Protein AF-A0A953R5X4-F1 (afdb_monomer)

Secondary structure (DSSP, 8-state):
-EEEPTTSSEEEEEPSSHHHHHHHHHHHHIIIIISTT----HHHHTTT-SS--SEEEEEHHHHHHHHHHHHHTTPPPPHHHHHHHHHHHHTTSEEEETTEEEESSTT-EEEEESS--HHHHHHHHHHHHHHH-HHHHHHHHHHHHHS-HHHHHHHHHHHHHTT----TTT-HHHHHHHHHHHHSSHHHIIIIIHHHHHHHHHH--TTSGGGGGGGGB-SSSSBPHHHHHHHHHHHHHHHHGGGG-HHHHHHHHTSPPP---

Structure (mmCIF, N/CA/C/O backbone):
data_AF-A0A953R5X4-F1
#
_entry.id   AF-A0A953R5X4-F1
#
loop_
_atom_site.group_PDB
_atom_site.id
_atom_site.type_symbol
_atom_site.label_atom_id
_atom_site.label_alt_id
_atom_site.label_comp_id
_atom_site.label_asym_id
_atom_site.label_entity_id
_atom_site.label_seq_id
_atom_site.pdbx_PDB_ins_code
_atom_site.Cartn_x
_atom_site.Cartn_y
_atom_site.Cartn_z
_atom_site.occupancy
_atom_site.B_iso_or_equiv
_atom_site.auth_seq_id
_atom_site.auth_comp_id
_atom_site.auth_asym_id
_atom_site.auth_atom_id
_atom_site.pdbx_PDB_model_num
ATOM 1 N N . MET A 1 1 ? -17.271 -10.795 5.976 1.00 49.06 1 MET A N 1
ATOM 2 C CA . MET A 1 1 ? -16.736 -11.918 6.789 1.00 49.06 1 MET A CA 1
ATOM 3 C C . MET A 1 1 ? -15.314 -11.560 7.185 1.00 49.06 1 MET A C 1
ATOM 5 O O . MET A 1 1 ? -14.595 -11.105 6.301 1.00 49.06 1 MET A O 1
ATOM 9 N N . THR A 1 2 ? -14.940 -11.705 8.460 1.00 53.62 2 THR A N 1
ATOM 10 C CA . THR A 1 2 ? -13.576 -11.411 8.935 1.00 53.62 2 THR A CA 1
ATOM 11 C C . THR A 1 2 ? -12.776 -12.705 8.996 1.00 53.62 2 THR A C 1
ATOM 13 O O . THR A 1 2 ? -13.174 -13.633 9.697 1.00 53.62 2 THR A O 1
ATOM 16 N N . LEU A 1 3 ? -11.668 -12.777 8.265 1.00 58.88 3 LEU A N 1
ATOM 17 C CA . LEU A 1 3 ? -10.681 -13.845 8.405 1.00 58.88 3 LEU A CA 1
ATOM 18 C C . LEU A 1 3 ? -9.558 -13.329 9.309 1.00 58.88 3 LEU A C 1
ATOM 20 O O . LEU A 1 3 ? -8.995 -12.265 9.054 1.00 58.88 3 LEU A O 1
ATOM 24 N N . LYS A 1 4 ? -9.259 -14.065 10.381 1.00 60.16 4 LYS A N 1
ATOM 25 C CA . LYS A 1 4 ? -8.096 -13.819 11.238 1.00 60.16 4 LYS A CA 1
ATOM 26 C C . LYS A 1 4 ? -7.027 -14.842 10.878 1.00 60.16 4 LYS A C 1
ATOM 28 O O . LYS A 1 4 ? -7.312 -16.037 10.899 1.00 60.16 4 LYS A O 1
ATOM 33 N N . PHE A 1 5 ? -5.816 -14.386 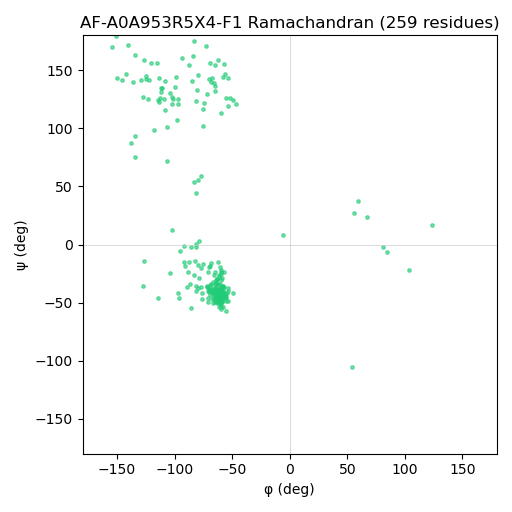10.583 1.00 60.81 5 PHE A N 1
ATOM 34 C CA . PHE A 1 5 ? -4.684 -15.294 10.409 1.00 60.81 5 PHE A CA 1
ATOM 35 C C . PHE A 1 5 ? -4.237 -15.779 11.793 1.00 60.81 5 PHE A C 1
ATOM 37 O O . PHE A 1 5 ? -3.863 -14.974 12.648 1.00 60.81 5 PHE A O 1
ATOM 44 N N . GLU A 1 6 ? -4.348 -17.084 12.058 1.00 64.75 6 GLU A N 1
ATOM 45 C CA . GLU A 1 6 ? -4.011 -17.646 13.370 1.00 64.75 6 GLU A CA 1
ATOM 46 C C . GLU A 1 6 ? -2.579 -17.280 13.776 1.00 64.75 6 GLU A C 1
ATOM 48 O O . GLU A 1 6 ? -1.625 -17.498 13.034 1.00 64.75 6 GLU A O 1
ATOM 53 N N . GLY A 1 7 ? -2.435 -16.697 14.969 1.00 69.06 7 GLY A N 1
ATOM 54 C CA . GLY A 1 7 ? -1.141 -16.285 15.511 1.00 69.06 7 GLY A CA 1
ATOM 55 C C . GLY A 1 7 ? -0.592 -14.947 15.001 1.00 69.06 7 GLY A C 1
ATOM 56 O O . GLY A 1 7 ? 0.439 -14.525 15.517 1.00 69.06 7 GLY A O 1
ATOM 57 N N . TYR A 1 8 ? -1.269 -14.251 14.078 1.00 79.88 8 TYR A N 1
ATOM 58 C CA . TYR A 1 8 ? -0.799 -12.972 13.530 1.00 79.88 8 TYR A CA 1
ATOM 59 C C . TYR A 1 8 ? -1.834 -11.854 13.678 1.00 79.88 8 TYR A C 1
ATOM 61 O O . TYR A 1 8 ? -3.039 -12.100 13.567 1.00 79.88 8 TYR A O 1
ATOM 69 N N . PRO A 1 9 ? -1.401 -10.603 13.909 1.00 88.56 9 PRO A N 1
ATOM 70 C CA . PRO A 1 9 ? -2.304 -9.469 14.054 1.00 88.56 9 PRO A CA 1
ATOM 71 C C . PRO A 1 9 ? -2.758 -8.925 12.681 1.00 88.56 9 PRO A C 1
ATOM 73 O O . PRO A 1 9 ? -2.767 -7.718 12.457 1.00 88.56 9 PRO A O 1
ATOM 76 N N . ILE A 1 10 ? -3.124 -9.819 11.753 1.00 91.56 10 ILE A N 1
ATOM 77 C CA . ILE A 1 10 ? -3.604 -9.504 10.400 1.00 91.56 10 ILE A CA 1
ATOM 78 C C . ILE A 1 10 ? -5.080 -9.895 10.289 1.00 91.56 10 ILE A C 1
ATOM 80 O O . ILE A 1 10 ? -5.458 -11.044 10.551 1.00 91.56 10 ILE A O 1
ATOM 84 N N . TYR A 1 11 ? -5.906 -8.940 9.869 1.00 91.56 11 TYR A N 1
ATOM 85 C CA . TYR A 1 11 ? -7.355 -9.075 9.769 1.00 91.56 11 TYR A CA 1
ATOM 86 C C . TYR A 1 11 ? -7.812 -8.777 8.351 1.00 91.56 11 TYR A C 1
ATOM 88 O O . TYR A 1 11 ? -7.533 -7.701 7.838 1.00 91.56 11 TYR A O 1
ATOM 96 N N . ALA A 1 12 ? -8.538 -9.703 7.728 1.00 91.19 12 ALA A N 1
ATOM 97 C CA . ALA A 1 12 ? -9.040 -9.5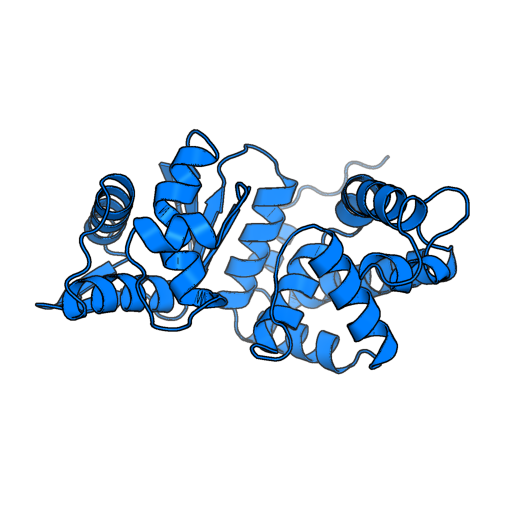23 6.372 1.00 91.19 12 ALA A CA 1
ATOM 98 C C . ALA A 1 12 ? -10.563 -9.399 6.347 1.00 91.19 12 ALA A C 1
ATOM 100 O O . ALA A 1 12 ? -11.275 -10.232 6.913 1.00 91.19 12 ALA A O 1
ATOM 101 N N . LEU A 1 13 ? -11.062 -8.380 5.654 1.00 91.81 13 LEU A N 1
ATOM 102 C CA . LEU A 1 13 ? -12.474 -8.158 5.384 1.00 91.81 13 LEU A CA 1
ATOM 103 C C . LEU A 1 13 ? -12.794 -8.538 3.943 1.00 91.81 13 LEU A C 1
ATOM 105 O O . LEU A 1 13 ? -12.154 -8.080 3.002 1.00 91.81 13 LEU A O 1
ATOM 109 N N . LYS A 1 14 ? -13.841 -9.338 3.765 1.00 91.81 14 LYS A N 1
ATOM 110 C CA . LYS A 1 14 ? -14.441 -9.562 2.449 1.00 91.81 14 LYS A CA 1
ATOM 111 C C . LYS A 1 14 ? -15.719 -8.745 2.303 1.00 91.81 14 LYS A C 1
ATOM 113 O O . LYS A 1 14 ? -16.657 -8.961 3.083 1.00 91.81 14 LYS A O 1
ATOM 118 N N . PHE A 1 15 ? -15.747 -7.874 1.300 1.00 92.38 15 PHE A N 1
ATOM 119 C CA . PHE A 1 15 ? -16.923 -7.120 0.871 1.00 92.38 15 PHE A CA 1
ATOM 120 C C . PHE A 1 15 ? -17.669 -7.848 -0.254 1.00 92.38 15 PHE A C 1
ATOM 122 O O . PHE A 1 15 ? -17.135 -8.764 -0.879 1.00 92.38 15 PHE A O 1
ATOM 129 N N . ALA A 1 16 ? -18.941 -7.494 -0.452 1.00 91.81 16 ALA A N 1
ATOM 130 C CA . ALA A 1 16 ? -19.786 -8.106 -1.478 1.00 91.81 16 ALA A CA 1
ATOM 131 C C . ALA A 1 16 ? -19.463 -7.581 -2.885 1.00 91.81 16 ALA A C 1
ATOM 133 O O . ALA A 1 16 ? -19.512 -8.336 -3.851 1.00 91.81 16 ALA A O 1
ATOM 134 N N . ASP A 1 17 ? -19.131 -6.295 -2.972 1.00 92.25 17 ASP A N 1
ATOM 135 C CA . ASP A 1 17 ? -18.807 -5.582 -4.197 1.00 92.25 17 ASP A CA 1
ATOM 136 C C . ASP A 1 17 ? -17.902 -4.378 -3.892 1.00 92.25 17 ASP A C 1
ATOM 138 O O . ASP A 1 17 ? -17.671 -4.016 -2.731 1.00 92.25 17 ASP A O 1
ATOM 142 N N . LEU A 1 18 ? -17.373 -3.783 -4.962 1.00 91.75 18 LEU A N 1
ATOM 143 C CA . LEU A 1 18 ? -16.472 -2.634 -4.916 1.00 91.75 18 LEU A CA 1
ATOM 144 C C . LEU A 1 18 ? -17.129 -1.411 -4.264 1.00 91.75 18 LEU A C 1
ATOM 146 O O . LEU A 1 18 ? -16.536 -0.767 -3.406 1.00 91.75 18 LEU A O 1
ATOM 150 N N . ALA A 1 19 ? -18.390 -1.135 -4.604 1.00 91.31 19 ALA A N 1
ATOM 151 C CA . ALA A 1 19 ? -19.106 0.029 -4.093 1.00 91.31 19 ALA A CA 1
ATOM 152 C C . ALA A 1 19 ? -19.268 -0.009 -2.566 1.00 91.31 19 ALA A C 1
ATOM 154 O O . ALA A 1 19 ? -19.132 1.012 -1.892 1.00 91.31 19 ALA A O 1
ATOM 155 N N . THR A 1 20 ? -19.530 -1.189 -2.006 1.00 93.06 20 THR A N 1
ATOM 156 C CA . THR A 1 20 ? -19.656 -1.383 -0.560 1.00 93.06 20 THR A CA 1
ATOM 157 C C . THR A 1 20 ? -18.305 -1.238 0.144 1.00 93.06 20 THR A C 1
ATOM 159 O O . THR A 1 20 ? -18.251 -0.665 1.232 1.00 93.06 20 THR A O 1
ATOM 162 N N . GLN A 1 21 ? -17.217 -1.742 -0.450 1.00 93.94 21 GLN A N 1
ATOM 163 C CA . GLN A 1 21 ? -15.866 -1.569 0.096 1.00 93.94 21 GLN A CA 1
ATOM 164 C C . GLN A 1 21 ? -15.466 -0.093 0.140 1.00 93.94 21 GLN A C 1
ATOM 166 O O . GLN A 1 21 ? -14.977 0.387 1.162 1.00 93.94 21 GLN A O 1
ATOM 171 N N . ASP A 1 22 ? -15.729 0.636 -0.935 1.00 91.38 22 ASP A N 1
ATOM 172 C CA . ASP A 1 22 ? -15.320 2.031 -1.059 1.00 91.38 22 ASP A CA 1
ATOM 173 C C . ASP A 1 22 ? -16.123 2.945 -0.139 1.00 91.38 22 ASP A C 1
ATOM 175 O O . ASP A 1 22 ? -15.547 3.741 0.601 1.00 91.38 22 ASP A O 1
ATOM 179 N N . LEU A 1 23 ? -17.434 2.722 -0.007 1.00 91.62 23 LEU A N 1
ATOM 180 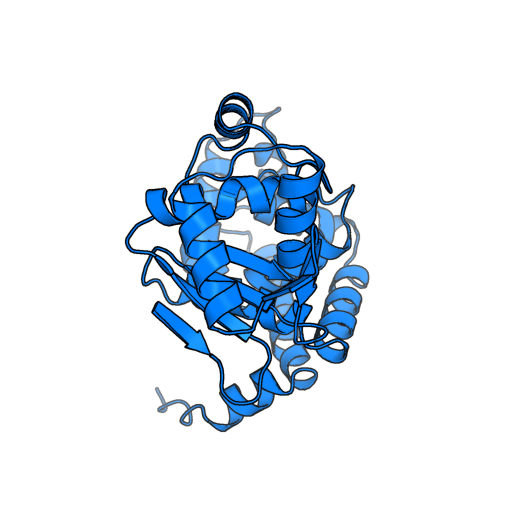C CA . LEU A 1 23 ? -18.229 3.415 1.011 1.00 91.62 23 LEU A CA 1
ATOM 181 C C . LEU A 1 23 ? -17.737 3.155 2.445 1.00 91.62 23 LEU A C 1
ATOM 183 O O . LEU A 1 23 ? -17.896 4.020 3.303 1.00 91.62 23 LEU A O 1
ATOM 187 N N . ALA A 1 24 ? -17.162 1.983 2.726 1.00 94.06 24 ALA A N 1
ATOM 188 C CA . ALA A 1 24 ? -16.619 1.666 4.045 1.00 94.06 24 ALA A CA 1
ATOM 189 C C . ALA A 1 24 ? -15.191 2.197 4.266 1.00 94.06 24 ALA A C 1
ATOM 191 O O . ALA A 1 24 ? -14.797 2.389 5.416 1.00 94.06 24 ALA A O 1
ATOM 192 N N . GLY A 1 25 ? -14.407 2.377 3.198 1.00 93.56 25 GLY A N 1
ATOM 193 C CA . GLY A 1 25 ? -12.954 2.53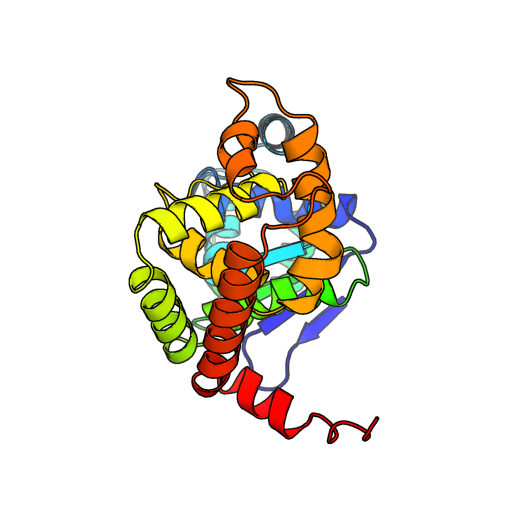5 3.288 1.00 93.56 25 G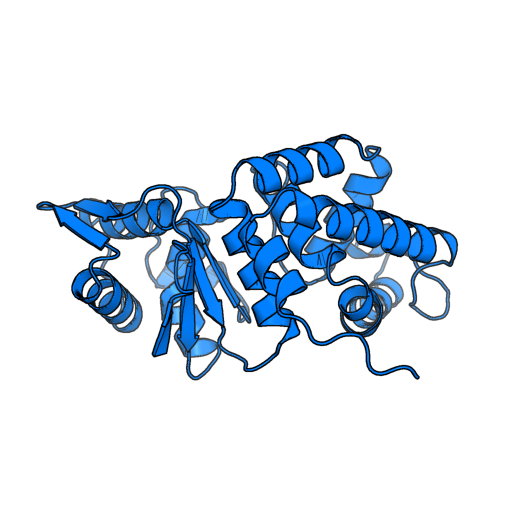LY A CA 1
ATOM 194 C C . GLY A 1 25 ? -12.361 3.765 2.604 1.00 93.56 25 GLY A C 1
ATOM 195 O O . GLY A 1 25 ? -11.213 4.095 2.886 1.00 93.56 25 GLY A O 1
ATOM 196 N N . ASP A 1 26 ? -13.084 4.478 1.742 1.00 92.38 26 ASP A N 1
ATOM 197 C CA . ASP A 1 26 ? -12.535 5.629 1.008 1.00 92.38 26 ASP A CA 1
ATOM 198 C C . ASP A 1 26 ? -12.159 6.769 1.943 1.00 92.38 26 ASP A C 1
ATOM 200 O O . ASP A 1 26 ? -11.048 7.291 1.877 1.00 92.38 26 ASP A O 1
ATOM 204 N N . ARG A 1 27 ? -13.046 7.137 2.872 1.00 94.00 27 ARG A N 1
ATOM 205 C CA . ARG A 1 27 ? -12.754 8.215 3.825 1.00 94.00 27 ARG A CA 1
ATOM 206 C C . ARG A 1 27 ? -11.537 7.886 4.687 1.00 94.00 27 ARG A C 1
ATOM 208 O O . ARG A 1 27 ? -10.722 8.762 4.966 1.00 94.00 27 ARG A O 1
ATOM 215 N N . LEU A 1 28 ? -11.396 6.614 5.054 1.00 94.81 28 LEU A N 1
ATOM 216 C CA . LEU A 1 28 ? -10.232 6.094 5.758 1.00 94.81 28 LEU A CA 1
ATOM 217 C C . LEU A 1 28 ? -8.967 6.130 4.878 1.00 94.81 28 LEU A C 1
ATOM 219 O O . LEU A 1 28 ? -7.912 6.519 5.369 1.00 94.81 28 LEU A O 1
ATOM 223 N N . SER A 1 29 ? -9.077 5.816 3.585 1.00 91.06 29 SER A N 1
ATOM 224 C CA . SER A 1 29 ? -7.975 5.915 2.609 1.00 91.06 29 SER A CA 1
ATOM 225 C C . SER A 1 29 ? -7.502 7.361 2.450 1.00 91.06 29 SER A C 1
ATOM 227 O O . SER A 1 29 ? -6.307 7.636 2.532 1.00 91.06 29 SER A O 1
ATOM 229 N N . VAL A 1 30 ? -8.429 8.323 2.339 1.00 90.19 30 VAL A N 1
ATOM 230 C CA . VAL A 1 30 ? -8.072 9.752 2.348 1.00 90.19 30 VAL A CA 1
ATOM 231 C C . VAL A 1 30 ? -7.346 10.114 3.632 1.00 90.19 30 VAL A C 1
ATOM 233 O O . VAL A 1 30 ? -6.289 10.735 3.573 1.00 90.19 30 VAL A O 1
ATOM 236 N N . PHE A 1 31 ? -7.901 9.733 4.780 1.00 93.00 31 PHE A N 1
ATOM 237 C CA . PHE A 1 31 ? -7.318 10.037 6.082 1.00 93.00 31 PHE A CA 1
ATOM 238 C C . PHE A 1 31 ? -5.913 9.444 6.250 1.00 93.00 31 PHE A C 1
ATOM 240 O O . PHE A 1 31 ? -5.083 10.041 6.933 1.00 93.00 31 PHE A O 1
ATOM 247 N N . ALA A 1 32 ? -5.655 8.272 5.670 1.00 89.50 32 ALA A N 1
ATOM 248 C CA . ALA A 1 32 ? -4.384 7.573 5.788 1.00 89.50 32 ALA A CA 1
ATOM 249 C C . ALA A 1 32 ? -3.319 8.110 4.817 1.00 89.50 32 ALA A C 1
ATOM 251 O O . ALA A 1 32 ? -2.160 8.246 5.209 1.00 89.50 32 ALA A O 1
ATOM 252 N N . GLU A 1 33 ? -3.703 8.431 3.580 1.00 81.75 33 GLU A N 1
ATOM 253 C CA . GLU A 1 33 ? -2.744 8.561 2.472 1.00 81.75 33 GLU A CA 1
ATOM 254 C C . GLU A 1 33 ? -2.840 9.889 1.719 1.00 81.75 33 GLU A C 1
ATOM 256 O O . GLU A 1 33 ? -1.816 10.433 1.318 1.00 81.75 33 GLU A O 1
ATOM 261 N N . VAL A 1 34 ? -4.043 10.453 1.557 1.00 82.25 34 VAL A N 1
ATOM 262 C CA . VAL A 1 34 ? -4.258 11.636 0.696 1.00 82.25 34 VAL A CA 1
ATOM 263 C C . VAL A 1 34 ? -4.245 12.944 1.491 1.00 82.25 34 VAL A C 1
ATOM 265 O O . VAL A 1 34 ? -3.635 13.928 1.085 1.00 82.25 34 VAL A O 1
ATOM 268 N N . ARG A 1 35 ? -4.947 12.985 2.628 1.00 84.06 35 ARG A N 1
ATOM 269 C CA . ARG A 1 35 ? -5.015 14.128 3.551 1.00 84.06 35 ARG A CA 1
ATOM 270 C C . ARG A 1 35 ? -4.851 13.631 4.979 1.00 84.06 35 ARG A C 1
ATOM 272 O O . ARG A 1 35 ? -5.818 13.538 5.736 1.00 84.06 35 ARG A O 1
ATOM 279 N N . LYS A 1 36 ? -3.607 13.300 5.326 1.00 86.50 36 LYS A N 1
ATOM 280 C CA . LYS A 1 36 ? -3.238 12.698 6.611 1.00 86.50 36 LYS A CA 1
ATOM 281 C C . LYS A 1 36 ? -3.891 13.418 7.794 1.00 86.50 36 LYS A C 1
ATOM 283 O O . LYS A 1 36 ? -3.688 14.614 7.989 1.00 86.50 36 LYS A O 1
ATOM 288 N N . GLY A 1 37 ? -4.678 12.685 8.581 1.00 90.12 37 GLY A N 1
ATOM 289 C CA . GLY A 1 37 ? -5.322 13.211 9.791 1.00 90.12 37 GLY A CA 1
ATOM 290 C C . GLY A 1 37 ? -6.660 13.939 9.581 1.00 90.12 37 GLY A C 1
ATOM 291 O O . GLY A 1 37 ? -7.326 14.278 10.563 1.00 90.12 37 GLY A O 1
ATOM 292 N N . VAL A 1 38 ? -7.086 14.169 8.336 1.00 91.94 38 VAL A N 1
ATOM 293 C CA . VAL A 1 38 ? -8.321 14.905 8.022 1.00 91.94 38 VAL A CA 1
ATOM 294 C C . VAL A 1 38 ? -9.440 13.934 7.655 1.00 91.94 38 VAL A C 1
ATOM 296 O O . VAL A 1 38 ? -9.295 13.124 6.740 1.00 91.94 38 VAL A O 1
ATOM 299 N N . VAL A 1 39 ? -10.580 14.035 8.343 1.00 94.69 39 VAL A N 1
ATOM 300 C CA . VAL A 1 39 ? -11.775 13.241 8.038 1.00 94.69 39 VAL A CA 1
ATOM 301 C C . VAL A 1 39 ? -12.712 14.091 7.185 1.00 94.69 39 VAL A C 1
ATOM 303 O O . VAL A 1 39 ? -13.321 15.042 7.665 1.00 94.69 39 VAL A O 1
ATOM 306 N N . LEU A 1 40 ? -12.810 13.776 5.893 1.00 92.12 40 LEU A N 1
ATOM 307 C CA . LEU A 1 40 ? -13.617 14.571 4.967 1.00 92.12 40 LEU A CA 1
ATOM 308 C C . LEU A 1 40 ? -15.116 14.248 5.053 1.00 92.12 40 LEU A C 1
ATOM 310 O O . LEU A 1 40 ? -15.482 13.080 5.202 1.00 92.12 40 LEU A O 1
ATOM 314 N N . PRO A 1 41 ? -15.998 15.246 4.863 1.00 90.25 41 PRO A N 1
ATOM 315 C CA . PRO A 1 41 ? -17.422 14.999 4.673 1.00 90.25 41 PRO A CA 1
ATOM 316 C C . PRO A 1 41 ? -17.696 14.331 3.312 1.00 90.25 41 PRO A C 1
ATOM 318 O O . PRO A 1 41 ? -16.945 14.503 2.349 1.00 90.25 41 PRO A O 1
ATOM 321 N N . ASP A 1 42 ? -18.827 13.625 3.192 1.00 86.50 42 ASP A N 1
ATOM 322 C CA . ASP A 1 42 ? -19.198 12.862 1.981 1.00 86.50 42 ASP A CA 1
ATOM 323 C C . ASP A 1 42 ? -19.176 13.688 0.686 1.00 86.50 42 ASP A C 1
ATOM 325 O O . ASP A 1 42 ? -18.787 13.191 -0.373 1.00 86.50 42 ASP A O 1
ATOM 329 N N . GLY A 1 43 ? -19.587 14.957 0.760 1.00 83.75 43 GLY A N 1
ATOM 330 C CA . GLY A 1 43 ? -19.618 15.853 -0.398 1.00 83.75 43 GLY A CA 1
ATOM 331 C C . GLY A 1 43 ? -18.233 16.185 -0.964 1.00 83.75 43 GLY A C 1
ATOM 332 O O . GLY A 1 43 ? -18.115 16.479 -2.154 1.00 83.75 43 GLY A O 1
ATOM 333 N N . GLU A 1 44 ? -17.186 16.127 -0.138 1.00 86.06 44 GLU A N 1
ATOM 334 C CA . GLU A 1 44 ? -15.798 16.326 -0.568 1.00 86.06 44 GLU A CA 1
ATOM 335 C C . GLU A 1 44 ? -15.140 15.017 -0.997 1.00 86.06 44 GLU A C 1
ATOM 337 O O . GLU A 1 44 ? -14.410 15.005 -1.986 1.00 86.06 44 GLU A O 1
ATOM 342 N N . LEU A 1 45 ? -15.455 13.911 -0.318 1.00 83.81 45 LEU A N 1
ATOM 343 C CA . LEU A 1 45 ? -14.894 12.592 -0.611 1.00 83.81 45 LEU A CA 1
ATOM 344 C C . LEU A 1 45 ? -15.125 12.166 -2.071 1.00 83.81 45 LEU A C 1
ATOM 346 O O . LEU A 1 45 ? -14.197 11.726 -2.748 1.00 83.81 45 LEU A O 1
ATOM 350 N N . ARG A 1 46 ? -16.336 12.400 -2.597 1.00 76.44 46 ARG A N 1
ATOM 351 C CA . ARG A 1 46 ? -16.715 12.071 -3.987 1.00 76.44 46 ARG A CA 1
ATOM 352 C C . ARG A 1 46 ? -15.914 12.816 -5.060 1.00 76.44 46 ARG A C 1
ATOM 354 O O . ARG A 1 46 ? -15.988 12.451 -6.226 1.00 76.44 46 ARG A O 1
ATOM 361 N N . LYS A 1 47 ? -15.190 13.877 -4.694 1.00 79.38 47 LYS A N 1
ATOM 362 C CA . LYS A 1 47 ? -14.340 14.638 -5.624 1.00 79.38 47 LYS A CA 1
ATOM 363 C C . LYS A 1 47 ? -12.928 14.061 -5.732 1.00 79.38 47 LYS A C 1
ATOM 365 O O . LYS A 1 47 ? -12.197 14.462 -6.630 1.00 79.38 47 LYS A O 1
ATOM 370 N N . ILE A 1 48 ? -12.539 13.183 -4.805 1.00 76.19 48 ILE A N 1
ATOM 371 C CA . ILE A 1 48 ? -11.170 12.666 -4.681 1.00 76.19 48 ILE A CA 1
ATOM 372 C C . ILE A 1 48 ? -11.023 11.309 -5.365 1.00 76.19 48 ILE A C 1
ATOM 374 O O . ILE A 1 48 ? -10.034 11.099 -6.059 1.00 76.19 48 ILE A O 1
ATOM 378 N N . PHE A 1 49 ? -12.004 10.416 -5.216 1.00 70.94 49 PHE A N 1
ATOM 379 C CA . PHE A 1 49 ? -11.973 9.093 -5.839 1.00 70.94 49 PHE A CA 1
ATOM 380 C C . PHE A 1 49 ? -12.958 9.019 -7.012 1.00 70.94 49 PHE A C 1
ATOM 382 O O . PHE A 1 49 ? -14.161 8.877 -6.796 1.00 70.94 49 PHE A O 1
ATOM 389 N N . PRO A 1 50 ? -12.482 9.128 -8.268 1.00 59.84 50 PRO A N 1
ATOM 390 C CA . PRO A 1 50 ? -13.334 8.998 -9.449 1.00 59.84 50 PRO A CA 1
ATOM 391 C C . PRO A 1 50 ? -13.618 7.537 -9.846 1.00 59.84 50 PRO A C 1
ATOM 393 O O . PRO A 1 50 ? -14.300 7.306 -10.842 1.00 59.84 50 PRO A O 1
ATOM 396 N N . GLY A 1 51 ? -13.093 6.552 -9.114 1.00 65.81 51 GLY A N 1
ATOM 397 C CA . GLY A 1 51 ? -13.198 5.131 -9.443 1.00 65.81 51 GLY A CA 1
ATOM 398 C C . GLY A 1 51 ? -13.168 4.248 -8.203 1.00 65.81 51 GLY A C 1
ATOM 399 O O . GLY A 1 51 ? -13.063 4.752 -7.087 1.00 65.81 51 GLY A O 1
ATOM 400 N N . TYR A 1 52 ? -13.266 2.937 -8.425 1.00 69.56 52 TYR A N 1
ATOM 401 C CA . TYR A 1 52 ? -13.333 1.959 -7.348 1.00 69.56 52 TYR A CA 1
ATOM 402 C C . TYR A 1 52 ? -11.977 1.297 -7.060 1.00 69.56 52 TYR A C 1
ATOM 404 O O . TYR A 1 52 ? -11.248 0.995 -8.009 1.00 69.56 52 TYR A O 1
ATOM 412 N N . SER A 1 53 ? -11.660 0.998 -5.792 1.00 79.62 53 SER A N 1
ATOM 413 C CA . SER A 1 53 ? -10.443 0.246 -5.429 1.00 79.62 53 SER A CA 1
ATOM 414 C C . SER A 1 53 ? -10.750 -1.231 -5.172 1.00 79.62 53 SER A C 1
ATOM 416 O O . SER A 1 53 ? -11.733 -1.589 -4.525 1.00 79.62 53 SER A O 1
ATOM 418 N N . ALA A 1 54 ? -9.914 -2.128 -5.703 1.00 83.62 54 ALA A N 1
ATOM 419 C CA . ALA A 1 54 ? -10.168 -3.568 -5.626 1.00 83.62 54 ALA A CA 1
ATOM 420 C C . ALA A 1 54 ? -9.809 -4.180 -4.261 1.00 83.62 54 ALA A C 1
ATOM 422 O O . ALA A 1 54 ? -10.463 -5.130 -3.812 1.00 83.62 54 ALA A O 1
ATOM 423 N N . GLY A 1 55 ? -8.839 -3.578 -3.577 1.00 90.75 55 GLY A N 1
ATOM 424 C CA . GLY A 1 55 ? -8.492 -3.832 -2.187 1.00 90.75 55 GLY A CA 1
ATOM 425 C C . GLY A 1 55 ? -8.155 -2.531 -1.457 1.00 90.75 55 GLY A C 1
ATOM 426 O O . GLY A 1 55 ? -8.167 -1.452 -2.066 1.00 90.75 55 GLY A O 1
ATOM 427 N N . LYS A 1 56 ? -7.986 -2.639 -0.137 1.00 92.38 56 LYS A N 1
ATOM 428 C CA . LYS A 1 56 ? -7.509 -1.565 0.745 1.00 92.38 56 LYS A CA 1
ATOM 429 C C . LYS A 1 56 ? -6.768 -2.173 1.930 1.00 92.38 56 LYS A C 1
ATOM 431 O O . LYS A 1 56 ? -7.265 -3.148 2.508 1.00 92.38 56 LYS A O 1
ATOM 436 N N . ASP A 1 57 ? -5.711 -1.514 2.377 1.00 94.44 57 ASP A N 1
ATOM 437 C CA . ASP A 1 57 ? -4.886 -1.908 3.510 1.00 94.44 57 ASP A CA 1
ATOM 438 C C . ASP A 1 57 ? -4.685 -0.755 4.503 1.00 94.44 57 ASP A C 1
ATOM 440 O O . ASP A 1 57 ? -4.521 0.408 4.147 1.00 94.44 57 ASP A O 1
ATOM 444 N N . PHE A 1 58 ? -4.686 -1.073 5.797 1.00 94.50 58 PHE A N 1
ATOM 445 C CA . PHE A 1 58 ? -4.486 -0.089 6.854 1.00 94.50 58 PHE A CA 1
ATOM 446 C C . PHE A 1 58 ? -3.727 -0.683 8.033 1.00 94.50 58 PHE A C 1
ATOM 448 O O . PHE A 1 58 ? -4.021 -1.781 8.511 1.00 94.50 58 PHE A O 1
ATOM 455 N N . ARG A 1 59 ? -2.829 0.108 8.624 1.00 94.94 59 ARG A N 1
ATOM 456 C CA . ARG A 1 59 ? -2.390 -0.134 10.004 1.00 94.94 59 ARG A CA 1
ATOM 457 C C . ARG A 1 59 ? -3.588 0.076 10.935 1.00 94.94 59 ARG A C 1
ATOM 459 O O . ARG A 1 59 ? -4.239 1.117 10.878 1.00 94.94 59 ARG A O 1
ATOM 466 N N . MET A 1 60 ? -3.847 -0.849 11.857 1.00 95.31 60 MET A N 1
ATOM 467 C CA . MET A 1 60 ? -4.955 -0.737 12.822 1.00 95.31 60 MET A CA 1
ATOM 468 C C . MET A 1 60 ? -4.860 0.516 13.701 1.00 95.31 60 MET A C 1
ATOM 470 O O . MET A 1 60 ? -5.884 1.058 14.109 1.00 95.31 60 MET A O 1
ATOM 474 N N . ALA A 1 61 ? -3.646 1.010 13.965 1.00 95.25 61 ALA A N 1
ATOM 475 C CA . ALA A 1 61 ? -3.445 2.287 14.646 1.00 95.25 61 ALA A CA 1
ATOM 476 C C . ALA A 1 61 ? -4.022 3.469 13.843 1.00 95.25 61 ALA A C 1
ATOM 478 O O . ALA A 1 61 ? -4.660 4.346 14.421 1.00 95.25 61 ALA A O 1
ATOM 479 N N . THR A 1 62 ? -3.874 3.460 12.516 1.00 95.69 62 THR A N 1
ATOM 480 C CA . THR A 1 62 ? -4.474 4.456 11.616 1.00 95.69 62 THR A CA 1
ATOM 481 C C . THR A 1 62 ? -5.996 4.344 11.609 1.00 95.69 62 THR A C 1
ATOM 483 O O . THR A 1 62 ? -6.679 5.360 11.685 1.00 95.69 62 THR A O 1
ATOM 486 N N . VAL A 1 63 ? -6.539 3.120 11.615 1.00 97.00 63 VAL A N 1
ATOM 487 C CA . VAL A 1 63 ? -7.991 2.886 11.734 1.00 97.00 63 VAL A CA 1
ATOM 488 C C . VAL A 1 63 ? -8.538 3.462 13.048 1.00 97.00 63 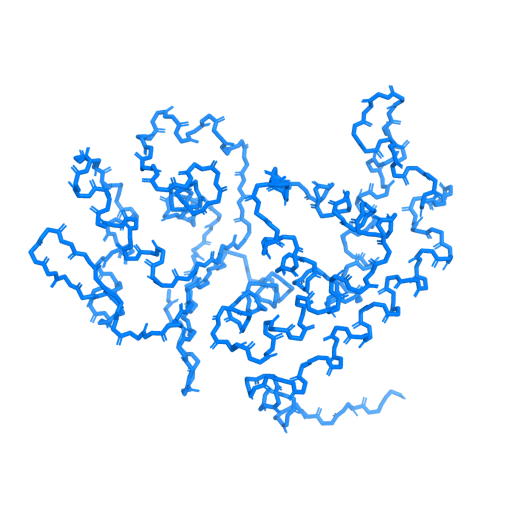VAL A C 1
ATOM 490 O O . VAL A 1 63 ? -9.559 4.148 13.056 1.00 97.00 63 VAL A O 1
ATOM 493 N N . ALA A 1 64 ? -7.843 3.233 14.166 1.00 96.81 64 ALA A N 1
ATOM 494 C CA . ALA A 1 64 ? -8.212 3.791 15.467 1.00 96.81 64 ALA A CA 1
ATOM 495 C C . ALA A 1 64 ? -8.153 5.333 15.474 1.00 96.81 64 ALA A C 1
ATOM 497 O O . ALA A 1 64 ? -9.074 5.996 15.962 1.00 96.81 64 ALA A O 1
ATOM 498 N N . ALA A 1 65 ? -7.095 5.905 14.890 1.00 96.81 65 ALA A N 1
ATOM 499 C CA . ALA A 1 65 ? -6.924 7.349 14.762 1.00 96.81 65 ALA A CA 1
ATOM 500 C C . ALA A 1 65 ? -8.024 7.986 13.899 1.00 96.81 65 ALA A C 1
ATOM 502 O O . ALA A 1 65 ? -8.542 9.036 14.266 1.00 96.81 65 ALA A O 1
ATOM 503 N N . PHE A 1 66 ? -8.435 7.328 12.813 1.00 97.69 66 PHE A N 1
ATOM 504 C CA . PHE A 1 66 ? -9.526 7.781 11.951 1.00 97.69 66 PHE A CA 1
ATOM 505 C C . PHE A 1 66 ? -10.850 7.898 12.709 1.00 97.69 66 PHE A C 1
ATOM 507 O O . PHE A 1 66 ? -11.468 8.959 12.698 1.00 97.69 66 PHE A O 1
ATOM 514 N N . PHE A 1 67 ? -11.282 6.843 13.409 1.00 97.75 67 PHE A N 1
ATOM 515 C CA . PHE A 1 67 ? -12.556 6.884 14.139 1.00 97.75 67 PHE A CA 1
ATOM 516 C C . PHE A 1 67 ? -12.527 7.873 15.313 1.00 97.75 67 PHE A C 1
ATOM 518 O O . PHE A 1 67 ? -13.538 8.512 15.619 1.00 97.75 67 PHE A O 1
ATOM 525 N N . THR A 1 68 ? -11.361 8.048 15.941 1.00 97.38 68 THR A N 1
ATOM 526 C CA . THR A 1 68 ? -11.141 9.097 16.951 1.00 97.38 68 THR A CA 1
ATOM 527 C C . THR A 1 68 ? -11.289 10.485 16.331 1.00 97.38 68 THR A C 1
ATOM 529 O O . THR A 1 68 ? -12.061 11.306 16.820 1.00 97.38 68 THR A O 1
ATOM 532 N N . ALA A 1 69 ? -10.614 10.732 15.208 1.00 97.12 69 ALA A N 1
ATOM 533 C CA . ALA A 1 69 ? -10.677 11.997 14.492 1.00 97.12 69 ALA A CA 1
ATOM 534 C C . ALA A 1 69 ? -12.094 12.307 13.992 1.00 97.12 69 ALA A C 1
ATOM 536 O O . ALA A 1 69 ? -12.545 13.436 14.147 1.00 97.12 69 ALA A O 1
ATOM 537 N N . ALA A 1 70 ? -12.827 11.316 13.478 1.00 96.19 70 ALA A N 1
ATOM 538 C CA . ALA A 1 70 ? -14.212 11.487 13.041 1.00 96.19 70 ALA A CA 1
ATOM 539 C C . ALA A 1 70 ? -15.108 11.964 14.195 1.00 96.19 70 ALA A C 1
ATOM 541 O O . ALA A 1 70 ? -15.913 12.876 14.018 1.00 96.19 70 ALA A O 1
ATOM 542 N N . THR A 1 71 ? -14.901 11.401 15.391 1.00 94.88 71 THR A N 1
ATOM 543 C CA . THR A 1 71 ? -15.627 11.785 16.610 1.00 94.88 71 THR A CA 1
ATOM 544 C C . THR A 1 71 ? -15.268 13.214 17.027 1.00 94.88 71 THR A C 1
ATOM 546 O O . THR A 1 71 ? -16.154 14.048 17.199 1.00 94.88 71 THR A O 1
ATOM 549 N N . MET A 1 72 ? -13.973 13.535 17.115 1.00 94.38 72 MET A N 1
ATOM 550 C CA . MET A 1 72 ? -13.488 14.862 17.522 1.00 94.38 72 MET A CA 1
ATOM 551 C C . MET A 1 72 ? -13.851 15.981 16.535 1.00 94.38 72 MET A C 1
ATOM 553 O O . MET A 1 72 ? -14.085 17.113 16.949 1.00 94.38 72 MET A O 1
ATOM 557 N N . GLN A 1 73 ? -13.885 15.679 15.236 1.00 93.88 73 GLN A N 1
ATOM 558 C CA . GLN A 1 73 ? -14.213 16.630 14.168 1.00 93.88 73 GLN A CA 1
ATOM 559 C C . GLN A 1 73 ? -15.730 16.743 13.928 1.00 93.88 73 GLN A C 1
ATOM 561 O O . GLN A 1 73 ? -16.154 17.531 13.086 1.00 93.88 73 GLN A O 1
ATOM 566 N N . GLY A 1 74 ? -16.556 15.967 14.643 1.00 93.12 74 GLY A N 1
ATOM 567 C CA . GLY A 1 74 ? -18.012 15.975 14.481 1.00 93.12 74 GLY A CA 1
ATOM 568 C C . GLY A 1 74 ? -18.489 15.435 13.128 1.00 93.12 74 GLY A C 1
ATOM 569 O O . GLY A 1 74 ? -19.584 15.780 12.680 1.00 93.12 74 GLY A O 1
ATOM 570 N N . VAL A 1 75 ? -17.682 14.607 12.457 1.00 94.38 75 VAL A N 1
ATOM 571 C CA . VAL A 1 75 ? -18.039 14.021 11.161 1.00 94.38 75 VAL A CA 1
ATOM 572 C C . VAL A 1 75 ? -18.939 12.811 11.378 1.00 94.38 75 VAL A C 1
ATOM 574 O O . VAL A 1 75 ? -18.578 11.847 12.051 1.00 94.38 75 VAL A O 1
ATOM 577 N N . ILE A 1 76 ? -20.116 12.840 10.756 1.00 94.56 76 ILE A N 1
ATOM 578 C CA . ILE A 1 76 ? -21.068 11.733 10.817 1.00 94.56 76 ILE A CA 1
ATOM 579 C C . ILE A 1 76 ? -20.565 10.588 9.926 1.00 94.56 76 ILE A C 1
ATOM 581 O O . ILE A 1 76 ? -20.354 10.743 8.718 1.00 94.56 76 ILE A O 1
ATOM 585 N N . LEU A 1 77 ? -20.375 9.418 10.535 1.00 95.75 77 LEU A N 1
ATOM 586 C CA . LEU A 1 77 ? -20.050 8.188 9.819 1.00 95.75 77 LEU A CA 1
ATOM 587 C C . LEU A 1 77 ? -21.242 7.730 8.977 1.00 95.75 77 LEU A C 1
ATOM 589 O O . LEU A 1 77 ? -22.384 7.758 9.447 1.00 95.75 77 LEU A O 1
ATOM 593 N N . ASN A 1 78 ? -20.986 7.248 7.765 1.00 95.12 78 ASN A N 1
ATOM 594 C CA . ASN A 1 78 ? -22.018 6.609 6.955 1.00 95.12 78 ASN A CA 1
ATOM 595 C C . ASN A 1 78 ? -22.371 5.210 7.507 1.00 95.12 78 ASN A C 1
ATOM 597 O O . ASN A 1 78 ? -21.702 4.671 8.390 1.00 95.12 78 ASN A O 1
ATOM 601 N N . VAL A 1 79 ? -23.435 4.593 6.984 1.00 95.81 79 VAL A N 1
ATOM 602 C CA . VAL A 1 79 ? -23.943 3.303 7.492 1.00 95.81 79 VAL A CA 1
ATOM 603 C C . VAL A 1 79 ? -22.898 2.179 7.426 1.00 95.81 79 VAL A C 1
ATOM 605 O O . VAL A 1 79 ? -22.867 1.319 8.307 1.00 95.81 79 VAL A O 1
ATOM 608 N N . LEU A 1 80 ? -22.040 2.156 6.405 1.00 95.31 80 LEU A N 1
ATOM 609 C CA . LEU A 1 80 ? -21.022 1.115 6.244 1.00 95.31 80 LEU A CA 1
ATOM 610 C C . LEU A 1 80 ? -19.805 1.356 7.139 1.00 95.31 80 LEU A C 1
ATOM 612 O O . LEU A 1 80 ? -19.314 0.405 7.742 1.00 95.31 80 LEU A O 1
ATOM 616 N N . GLU A 1 81 ? -19.388 2.606 7.327 1.00 97.12 81 GLU A N 1
ATOM 617 C CA . GLU A 1 81 ? -18.366 2.976 8.315 1.00 97.12 81 GLU A CA 1
ATOM 618 C C . GLU A 1 81 ? -18.824 2.659 9.748 1.00 97.12 81 GLU A C 1
ATOM 620 O O . GLU A 1 81 ? -18.051 2.126 10.544 1.00 97.12 81 GLU A O 1
ATOM 625 N N . GLN A 1 82 ? -20.098 2.908 10.076 1.00 97.00 82 GLN A N 1
ATOM 626 C CA . GLN A 1 82 ? -20.681 2.525 11.369 1.00 97.00 82 GLN A CA 1
ATOM 627 C C . GLN A 1 82 ? -20.669 1.005 11.566 1.00 97.00 82 GLN A C 1
ATOM 629 O O . GLN A 1 82 ? -20.329 0.517 12.646 1.00 97.00 82 GLN A O 1
ATOM 634 N N . ARG A 1 83 ? -21.010 0.234 10.523 1.00 95.62 83 ARG A N 1
ATOM 635 C CA . ARG A 1 83 ? -20.935 -1.236 10.559 1.00 95.62 83 ARG A CA 1
ATOM 636 C C . ARG A 1 83 ? -19.501 -1.726 10.726 1.00 95.62 83 ARG A C 1
ATOM 638 O O . ARG A 1 83 ? -19.282 -2.650 11.506 1.00 95.62 83 ARG A O 1
ATOM 645 N N . LEU A 1 84 ? -18.541 -1.106 10.040 1.00 95.81 84 LEU A N 1
ATOM 646 C CA . LEU A 1 84 ? -17.119 -1.408 10.189 1.00 95.81 84 LEU A CA 1
ATOM 647 C C . LEU A 1 84 ? -16.658 -1.150 11.629 1.00 95.81 84 LEU A C 1
ATOM 649 O O . LEU A 1 84 ? -16.110 -2.049 12.261 1.00 95.81 84 LEU A O 1
ATOM 653 N N . LEU A 1 85 ? -16.954 0.028 12.181 1.00 96.25 85 LEU A N 1
ATOM 654 C CA . LEU A 1 85 ? -16.640 0.371 13.568 1.00 96.25 85 LEU A CA 1
ATOM 655 C C . LEU A 1 85 ? -17.265 -0.618 14.563 1.00 96.25 85 LEU A C 1
ATOM 657 O O . LEU A 1 85 ? -16.597 -1.094 15.484 1.00 96.25 85 LEU A O 1
ATOM 661 N N . SER A 1 86 ? -18.538 -0.962 14.362 1.00 95.19 86 SER A N 1
ATOM 662 C CA . SER A 1 86 ? -19.249 -1.931 15.197 1.00 95.19 86 SER A CA 1
ATOM 663 C C . SER A 1 86 ? -18.590 -3.311 15.143 1.00 95.19 86 SER A C 1
ATOM 665 O O . SER A 1 86 ? -18.318 -3.901 16.185 1.00 95.19 86 SER A O 1
ATOM 667 N N . ALA A 1 87 ? -18.241 -3.796 13.949 1.00 92.38 87 ALA A N 1
ATOM 668 C CA . ALA A 1 87 ? -17.552 -5.072 13.790 1.00 92.38 87 ALA A CA 1
ATOM 669 C C . ALA A 1 87 ? -16.187 -5.071 14.496 1.00 92.38 87 ALA A C 1
ATOM 671 O O . ALA A 1 87 ? -15.902 -5.989 15.262 1.00 92.38 87 ALA A O 1
ATOM 672 N N . LEU A 1 88 ? -15.378 -4.024 14.294 1.00 93.81 88 LEU A N 1
ATOM 673 C CA . LEU A 1 88 ? -14.041 -3.900 14.883 1.00 93.81 88 LEU A CA 1
ATOM 674 C C . LEU A 1 88 ? -14.072 -3.807 16.416 1.00 93.81 88 LEU A C 1
ATOM 676 O O . LEU A 1 88 ? -13.187 -4.346 17.085 1.00 93.81 88 LEU A O 1
ATOM 680 N N . THR A 1 89 ? -15.076 -3.138 16.982 1.00 94.19 89 THR A N 1
ATOM 681 C CA . THR A 1 89 ? -15.247 -3.022 18.440 1.00 94.19 89 THR A CA 1
ATOM 682 C C . THR A 1 89 ? -15.790 -4.307 19.060 1.00 94.19 89 THR A C 1
ATOM 684 O O . THR A 1 89 ? -15.262 -4.767 20.073 1.00 94.19 89 THR A O 1
ATOM 687 N N . GLN A 1 90 ? -16.770 -4.959 18.426 1.00 91.56 90 GLN A N 1
ATOM 688 C CA . GLN A 1 90 ? -17.290 -6.261 18.867 1.00 91.56 90 GLN A CA 1
ATOM 689 C C . GLN A 1 90 ? -16.212 -7.350 18.842 1.00 91.56 90 GLN A C 1
ATOM 691 O O . GLN A 1 90 ? -16.133 -8.168 19.759 1.00 91.56 90 GLN A O 1
ATOM 696 N N . SER A 1 91 ? -15.332 -7.330 17.837 1.00 89.19 91 SER A N 1
ATOM 697 C CA . SER A 1 91 ? -14.186 -8.238 17.752 1.00 89.19 91 SER A CA 1
ATOM 698 C C . SER A 1 91 ? -13.009 -7.828 18.643 1.00 89.19 91 SER A C 1
ATOM 700 O O . SER A 1 91 ? -11.967 -8.481 18.601 1.00 89.19 91 SER A O 1
ATOM 702 N N . LYS A 1 92 ? -13.149 -6.756 19.439 1.00 91.38 92 LYS A N 1
ATOM 703 C CA . LYS A 1 92 ? -12.109 -6.195 20.318 1.00 91.38 92 LYS A CA 1
ATOM 704 C C . LYS A 1 92 ? -10.816 -5.833 19.582 1.00 91.38 92 LYS A C 1
ATOM 706 O O . LYS A 1 92 ? -9.745 -5.863 20.180 1.00 91.38 92 LYS A O 1
ATOM 711 N N . LEU A 1 93 ? -10.896 -5.514 18.292 1.00 91.19 93 LEU A N 1
ATOM 712 C CA . LEU A 1 93 ? -9.762 -5.000 17.513 1.00 91.19 93 LEU A CA 1
ATOM 713 C C . LEU A 1 93 ? -9.580 -3.509 17.749 1.00 91.19 93 LEU A C 1
ATOM 715 O O . LEU A 1 93 ? -8.454 -3.032 17.855 1.00 91.19 93 LEU A O 1
ATOM 719 N N . LEU A 1 94 ? -10.700 -2.810 17.912 1.00 94.75 94 LEU A N 1
ATOM 720 C CA . LEU A 1 94 ? -10.740 -1.475 18.474 1.00 94.75 94 LEU A CA 1
ATOM 721 C C . LEU A 1 94 ? -11.343 -1.513 19.875 1.00 94.75 94 LEU A C 1
ATOM 723 O O . LEU A 1 94 ? -12.310 -2.227 20.142 1.00 94.75 94 LEU A O 1
ATOM 727 N N . LEU A 1 95 ? -10.771 -0.711 20.763 1.00 94.94 95 LEU A N 1
ATOM 728 C CA . LEU A 1 95 ? -11.241 -0.478 22.120 1.00 94.94 95 LEU A CA 1
ATOM 729 C C . LEU A 1 95 ? -11.700 0.979 22.210 1.00 94.94 95 LEU A C 1
ATOM 731 O O . LEU A 1 95 ? -10.922 1.888 21.925 1.00 94.94 95 LEU A O 1
ATOM 735 N N . SER A 1 96 ? -12.959 1.194 22.589 1.00 93.50 96 SER A N 1
ATOM 736 C CA . SER A 1 96 ? -13.505 2.534 22.828 1.00 93.50 96 SER A CA 1
ATOM 737 C C . SER A 1 96 ? -13.081 3.021 24.217 1.00 93.50 96 SER A C 1
ATOM 739 O O . SER A 1 96 ? -13.162 2.278 25.198 1.00 93.50 96 SER A O 1
ATOM 741 N N . GLN A 1 97 ? -12.605 4.259 24.294 1.00 90.19 97 GLN A N 1
ATOM 742 C CA . GLN A 1 97 ? -12.200 4.944 25.515 1.00 90.19 97 GLN A CA 1
ATOM 743 C C . GLN A 1 97 ? -12.780 6.360 25.486 1.00 90.19 97 GLN A C 1
ATOM 745 O O . GLN A 1 97 ? -12.162 7.277 24.949 1.00 90.19 97 GLN A O 1
ATOM 750 N N . LYS A 1 98 ? -13.969 6.538 26.077 1.00 85.12 98 LYS A N 1
ATOM 751 C CA . LYS A 1 98 ? -14.733 7.799 26.037 1.00 85.12 98 LYS A CA 1
ATOM 752 C C . LYS A 1 98 ? -14.938 8.274 24.589 1.00 85.12 98 LYS A C 1
ATOM 754 O O . LYS A 1 98 ? -15.705 7.650 23.866 1.00 85.12 98 LYS A O 1
ATOM 759 N N . ASP A 1 99 ? -14.202 9.303 24.176 1.00 86.62 99 ASP A N 1
ATOM 760 C CA . ASP A 1 99 ? -14.308 9.967 22.872 1.00 86.62 99 ASP A CA 1
ATOM 761 C C . ASP A 1 99 ? -13.195 9.544 21.892 1.00 86.62 99 ASP A C 1
ATOM 763 O O . ASP A 1 99 ? -12.980 10.184 20.864 1.00 86.62 99 ASP A O 1
ATOM 767 N N . ALA A 1 100 ? -12.458 8.476 22.213 1.00 94.50 100 ALA A N 1
ATOM 768 C CA . ALA A 1 100 ? -11.351 7.975 21.408 1.00 94.50 100 ALA A CA 1
ATOM 769 C C . ALA A 1 100 ? -11.396 6.455 21.222 1.00 94.50 100 ALA A C 1
ATOM 771 O O . ALA A 1 100 ? -12.050 5.717 21.963 1.00 94.50 100 ALA A O 1
ATOM 772 N N . TYR A 1 101 ? -10.644 5.987 20.231 1.00 96.12 101 TYR A N 1
ATOM 773 C CA . TYR A 1 101 ? -10.436 4.579 19.932 1.00 96.12 101 TYR A CA 1
ATOM 774 C C . TYR A 1 101 ? -8.948 4.248 19.981 1.00 96.12 101 TYR A C 1
ATOM 776 O O . TYR A 1 101 ? -8.102 5.011 19.519 1.00 96.12 101 TYR A O 1
ATOM 784 N N . THR A 1 102 ? -8.630 3.071 20.509 1.00 95.25 102 THR A N 1
ATOM 785 C CA . THR A 1 102 ? -7.278 2.497 20.486 1.00 95.25 102 THR A CA 1
ATOM 786 C C . THR A 1 102 ? -7.317 1.092 19.896 1.00 95.25 102 THR A C 1
ATOM 788 O O . THR A 1 102 ? -8.368 0.454 19.865 1.00 95.25 102 THR A O 1
ATOM 791 N N . THR A 1 103 ? -6.182 0.603 19.398 1.00 93.12 103 THR A N 1
ATOM 792 C CA . THR A 1 103 ? -6.049 -0.792 18.953 1.00 93.12 103 THR A CA 1
ATOM 793 C C . THR A 1 103 ? -5.701 -1.693 20.137 1.00 93.12 103 THR A C 1
ATOM 795 O O . THR A 1 103 ? -4.894 -1.317 20.987 1.00 93.12 103 THR A O 1
ATOM 798 N N . SER A 1 104 ? -6.281 -2.893 20.198 1.00 86.81 104 SER A N 1
ATOM 799 C CA . SER A 1 104 ? -5.938 -3.891 21.226 1.00 86.81 104 SER A CA 1
ATOM 800 C C . SER A 1 104 ? -4.594 -4.579 20.986 1.00 86.81 104 SER A C 1
ATOM 802 O O . SER A 1 104 ? -4.042 -5.203 21.892 1.00 86.81 104 SER A O 1
ATOM 804 N N . GLN A 1 105 ? -4.068 -4.473 19.767 1.00 86.12 105 GLN A N 1
ATOM 805 C CA . GLN A 1 105 ? -2.799 -5.056 19.361 1.00 86.12 105 GLN A CA 1
ATOM 806 C C . GLN A 1 105 ? -1.914 -3.984 18.739 1.00 86.12 105 GLN A C 1
ATOM 808 O O . GLN A 1 105 ? -2.319 -3.279 17.808 1.00 86.12 105 GLN A O 1
ATOM 813 N N . LYS A 1 106 ? -0.692 -3.879 19.262 1.00 80.06 106 LYS A N 1
ATOM 814 C CA . LYS A 1 106 ? 0.360 -3.080 18.645 1.00 80.06 106 LYS A CA 1
ATOM 815 C C . LYS A 1 106 ? 0.724 -3.721 17.301 1.00 80.06 106 LYS A C 1
ATOM 817 O O . LYS A 1 106 ? 0.764 -4.945 17.209 1.00 80.06 106 LYS A O 1
ATOM 822 N N . ASP A 1 107 ? 0.935 -2.895 16.281 1.00 85.00 107 ASP A N 1
ATOM 823 C CA . ASP A 1 107 ? 1.395 -3.328 14.955 1.00 85.00 107 ASP A CA 1
ATOM 824 C C . ASP A 1 107 ? 0.460 -4.331 14.250 1.00 85.00 107 ASP A C 1
ATOM 826 O O . ASP A 1 107 ? 0.909 -5.247 13.573 1.00 85.00 107 ASP A O 1
ATOM 830 N N . ALA A 1 108 ? -0.857 -4.152 14.398 1.00 92.62 108 ALA A N 1
ATOM 831 C CA . ALA A 1 108 ? -1.866 -4.908 13.657 1.00 92.62 108 ALA A CA 1
ATOM 832 C C . ALA A 1 108 ? -2.217 -4.267 12.303 1.00 92.62 108 ALA A C 1
ATOM 834 O O . ALA A 1 108 ? -2.126 -3.046 12.142 1.00 92.62 108 ALA A O 1
ATOM 835 N N . ALA A 1 109 ? -2.683 -5.082 11.358 1.00 95.44 109 ALA A N 1
ATOM 836 C CA . ALA A 1 109 ? -3.099 -4.666 10.021 1.00 95.44 109 ALA A CA 1
ATOM 837 C C . ALA A 1 109 ? -4.535 -5.108 9.704 1.00 95.44 109 ALA A C 1
ATOM 839 O O . ALA A 1 109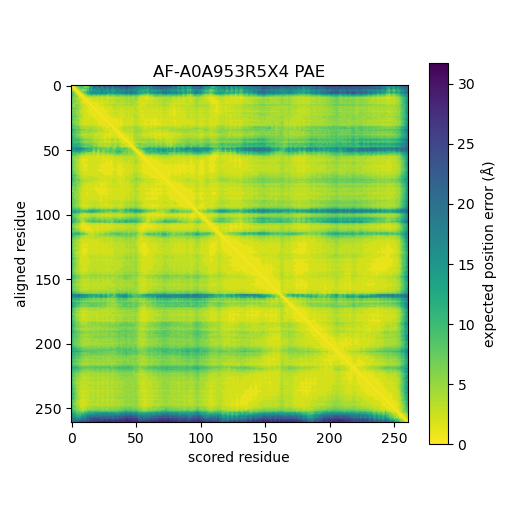 ? -4.955 -6.210 10.064 1.00 95.44 109 ALA A O 1
ATOM 840 N N . LEU A 1 110 ? -5.266 -4.248 9.002 1.00 95.38 110 LEU A N 1
ATOM 841 C CA . LEU A 1 110 ? -6.574 -4.517 8.424 1.00 95.38 110 LEU A CA 1
ATOM 842 C C . LEU A 1 110 ? -6.449 -4.454 6.908 1.00 95.38 110 LEU A C 1
ATOM 844 O O . LEU A 1 110 ? -6.027 -3.434 6.380 1.00 95.38 110 LEU A O 1
ATOM 848 N N . ILE A 1 111 ? -6.847 -5.515 6.227 1.00 95.31 111 ILE A N 1
ATOM 849 C CA . ILE A 1 111 ? -6.916 -5.562 4.771 1.00 95.31 111 ILE A CA 1
ATOM 850 C C . ILE A 1 111 ? -8.338 -5.855 4.331 1.00 95.31 111 ILE A C 1
ATOM 852 O O . ILE A 1 111 ? -9.127 -6.449 5.073 1.00 95.31 111 ILE A O 1
ATOM 856 N N . SER A 1 112 ? -8.679 -5.458 3.116 1.00 93.69 112 SER A N 1
ATOM 857 C CA . SER A 1 112 ? -9.985 -5.727 2.540 1.00 93.69 112 SER A CA 1
ATOM 858 C C . SER A 1 112 ? -9.906 -6.048 1.063 1.00 93.69 112 SER A C 1
ATOM 860 O O . SER A 1 112 ? -9.050 -5.528 0.357 1.00 93.69 112 SER A O 1
ATOM 862 N N . VAL A 1 113 ? -10.807 -6.924 0.623 1.00 93.38 113 VAL A N 1
ATOM 863 C CA . VAL A 1 113 ? -11.003 -7.256 -0.787 1.00 93.38 113 VAL A CA 1
ATOM 864 C C . VAL A 1 113 ? -12.492 -7.312 -1.115 1.00 93.38 113 VAL A C 1
ATOM 866 O O . VAL A 1 113 ? -13.303 -7.857 -0.352 1.00 93.38 113 VAL A O 1
ATOM 869 N N . ALA A 1 114 ? -12.848 -6.795 -2.286 1.00 90.69 114 ALA A N 1
ATOM 870 C CA . ALA A 1 114 ? -14.209 -6.840 -2.819 1.00 90.69 114 ALA A CA 1
ATOM 871 C C . ALA A 1 114 ? -14.370 -7.889 -3.928 1.00 90.69 114 ALA A C 1
ATOM 873 O O . ALA A 1 114 ? -15.464 -8.402 -4.155 1.00 90.69 114 ALA A O 1
ATOM 874 N N . VAL A 1 115 ? -13.275 -8.237 -4.609 1.00 86.50 115 VAL A N 1
ATOM 875 C CA . VAL A 1 115 ? -13.261 -9.186 -5.727 1.00 86.50 115 VAL A CA 1
ATOM 876 C C . VAL A 1 115 ? -12.511 -10.450 -5.295 1.00 86.50 115 VAL A C 1
ATOM 878 O O . VAL A 1 115 ? -11.441 -10.337 -4.697 1.00 86.50 115 VAL A O 1
ATOM 881 N N . PRO A 1 116 ? -13.017 -11.668 -5.581 1.00 79.44 116 PRO A N 1
ATOM 882 C CA . PRO A 1 116 ? -12.344 -12.922 -5.233 1.00 79.44 116 PRO A CA 1
ATOM 883 C C . PRO A 1 116 ? -11.183 -13.221 -6.197 1.00 79.44 116 PRO A C 1
ATOM 885 O O . PRO A 1 116 ? -11.172 -14.237 -6.888 1.00 79.44 116 PRO A O 1
ATOM 888 N N . ARG A 1 117 ? -10.220 -12.305 -6.261 1.00 85.25 117 ARG A N 1
ATOM 889 C CA . ARG A 1 117 ? -9.039 -12.365 -7.116 1.00 85.25 117 ARG A CA 1
ATOM 890 C C . ARG A 1 117 ? -7.802 -12.635 -6.253 1.00 85.25 117 ARG A C 1
ATOM 892 O O . ARG A 1 117 ? -7.498 -11.810 -5.389 1.00 85.25 117 ARG A O 1
ATOM 899 N N . PRO A 1 118 ? -7.125 -13.789 -6.422 1.00 85.12 118 PRO A N 1
ATOM 900 C CA . PRO A 1 118 ? -5.981 -14.159 -5.588 1.00 85.12 118 PRO A CA 1
ATOM 901 C C . PRO A 1 118 ? -4.844 -13.139 -5.619 1.00 85.12 118 PRO A C 1
ATOM 903 O O . PRO A 1 118 ? -4.225 -12.904 -4.591 1.00 85.12 118 PRO A O 1
ATOM 906 N N . ASP A 1 119 ? -4.615 -12.509 -6.768 1.00 86.69 119 ASP A N 1
ATOM 907 C CA . ASP A 1 119 ? -3.582 -11.497 -6.973 1.00 86.69 119 ASP A CA 1
ATOM 908 C C . ASP A 1 119 ? -3.810 -10.231 -6.138 1.00 86.69 119 ASP A C 1
ATOM 910 O O . ASP A 1 119 ? -2.877 -9.721 -5.525 1.00 86.69 119 ASP A O 1
ATOM 914 N N . ILE A 1 120 ? -5.062 -9.769 -6.044 1.00 89.12 120 ILE A N 1
ATOM 915 C CA . ILE A 1 120 ? -5.428 -8.633 -5.193 1.00 89.12 120 ILE A CA 1
ATOM 916 C C . ILE A 1 120 ? -5.255 -9.019 -3.727 1.00 89.12 120 ILE A C 1
ATOM 918 O O . ILE A 1 120 ? -4.638 -8.285 -2.969 1.00 89.12 120 ILE A O 1
ATOM 922 N N . LEU A 1 121 ? -5.742 -10.194 -3.317 1.00 89.94 121 LEU A N 1
ATOM 923 C CA . LEU A 1 121 ? -5.560 -10.636 -1.935 1.00 89.94 121 LEU A CA 1
ATOM 924 C C . LEU A 1 121 ? -4.077 -10.777 -1.570 1.00 89.94 121 LEU A C 1
ATOM 926 O O . LEU A 1 121 ? -3.703 -10.428 -0.457 1.00 89.94 121 LEU A O 1
ATOM 930 N N . GLU A 1 122 ? -3.242 -11.281 -2.478 1.00 90.81 122 GLU A N 1
ATOM 931 C CA . GLU A 1 122 ? -1.799 -11.395 -2.267 1.00 90.81 122 GLU A CA 1
ATOM 932 C C . GLU A 1 122 ? -1.124 -10.020 -2.159 1.00 90.81 122 GLU A C 1
ATOM 934 O O . GLU A 1 122 ? -0.261 -9.845 -1.297 1.00 90.81 122 GLU A O 1
ATOM 939 N N . HIS A 1 123 ? -1.550 -9.047 -2.970 1.00 93.38 123 HIS A N 1
ATOM 940 C CA . HIS A 1 123 ? -1.105 -7.656 -2.883 1.00 93.38 123 HIS A CA 1
ATOM 941 C C . HIS A 1 123 ? -1.445 -7.048 -1.513 1.00 93.38 123 HIS A C 1
ATOM 943 O O . HIS A 1 123 ? -0.546 -6.648 -0.776 1.00 93.38 123 HIS A O 1
ATOM 949 N N . GLU A 1 124 ? -2.718 -7.083 -1.112 1.00 94.25 124 GLU A N 1
ATOM 950 C CA . GLU A 1 124 ? -3.157 -6.545 0.182 1.00 94.25 124 GLU A CA 1
ATOM 951 C C . GLU A 1 124 ? -2.508 -7.285 1.362 1.00 94.25 124 GLU A C 1
ATOM 953 O O . GLU A 1 124 ? -2.093 -6.695 2.359 1.00 94.25 124 GLU A O 1
ATOM 958 N N . PHE A 1 125 ? -2.368 -8.608 1.258 1.00 94.12 125 PHE A N 1
ATOM 959 C CA . PHE A 1 125 ? -1.701 -9.404 2.282 1.00 94.12 125 PHE A CA 1
ATOM 960 C C . PHE A 1 125 ? -0.225 -9.023 2.435 1.00 94.12 125 PHE A C 1
ATOM 962 O O . PHE A 1 125 ? 0.292 -9.036 3.555 1.00 94.12 125 PHE A O 1
ATOM 969 N N . ASN A 1 126 ? 0.451 -8.640 1.349 1.00 95.44 126 ASN A N 1
ATOM 970 C CA . ASN A 1 126 ? 1.818 -8.148 1.433 1.00 95.44 126 ASN A CA 1
ATOM 971 C C . ASN A 1 126 ? 1.918 -6.876 2.281 1.00 95.44 126 ASN A C 1
ATOM 973 O O . ASN A 1 126 ? 2.769 -6.831 3.175 1.00 95.44 126 ASN A O 1
ATOM 977 N N . HIS A 1 127 ? 0.999 -5.923 2.093 1.00 95.75 127 HIS A N 1
ATOM 978 C CA . HIS A 1 127 ? 0.903 -4.725 2.934 1.00 95.75 127 HIS A CA 1
ATOM 979 C C . HIS A 1 127 ? 0.731 -5.080 4.408 1.00 95.75 127 HIS A C 1
ATOM 981 O O . HIS A 1 127 ? 1.429 -4.547 5.272 1.00 95.75 127 HIS A O 1
ATOM 987 N N . ALA A 1 128 ? -0.129 -6.055 4.714 1.00 95.88 128 ALA A N 1
ATOM 988 C CA . ALA A 1 128 ? -0.302 -6.518 6.085 1.00 95.88 128 ALA A CA 1
ATOM 989 C C . ALA A 1 128 ? 0.995 -7.072 6.695 1.00 95.88 128 ALA A C 1
ATOM 991 O O . ALA A 1 128 ? 1.366 -6.692 7.808 1.00 95.88 128 ALA A O 1
ATOM 992 N N . VAL A 1 129 ? 1.722 -7.935 5.982 1.00 95.88 129 VAL A N 1
ATOM 993 C CA . VAL A 1 129 ? 3.017 -8.444 6.468 1.00 95.88 129 VAL A CA 1
ATOM 994 C C . VAL A 1 129 ? 4.013 -7.294 6.659 1.00 95.88 129 VAL A C 1
ATOM 996 O O . VAL A 1 129 ? 4.648 -7.199 7.709 1.00 95.88 129 VAL A O 1
ATOM 999 N N . TYR A 1 130 ? 4.086 -6.362 5.707 1.00 96.44 130 TYR A N 1
ATOM 1000 C CA . TYR A 1 130 ? 4.927 -5.166 5.796 1.00 96.44 130 TYR A CA 1
ATOM 1001 C C . TYR A 1 130 ? 4.602 -4.299 7.027 1.00 96.44 130 TYR A C 1
ATOM 1003 O O . TYR A 1 130 ? 5.500 -3.803 7.716 1.00 96.44 130 TYR A O 1
ATOM 1011 N N . PHE A 1 131 ? 3.327 -4.126 7.375 1.00 95.06 131 PHE A N 1
ATOM 1012 C CA . PHE A 1 131 ? 2.931 -3.376 8.569 1.00 95.06 131 PHE A CA 1
ATOM 1013 C C . PHE A 1 131 ? 3.272 -4.091 9.872 1.00 95.06 131 PHE A C 1
ATOM 1015 O O . PHE A 1 131 ? 3.724 -3.439 10.819 1.00 95.06 131 PHE A O 1
ATOM 1022 N N . THR A 1 132 ? 3.065 -5.404 9.914 1.00 94.88 132 THR A N 1
ATOM 1023 C CA . THR A 1 132 ? 3.129 -6.189 11.152 1.00 94.88 132 THR A CA 1
ATOM 1024 C C . THR A 1 132 ? 4.531 -6.709 11.488 1.00 94.88 132 THR A C 1
ATOM 1026 O O . THR A 1 132 ? 4.829 -6.913 12.663 1.00 94.88 132 THR A O 1
ATOM 1029 N N . GLU A 1 133 ? 5.428 -6.865 10.508 1.00 94.38 133 GLU A N 1
ATOM 1030 C CA . GLU A 1 133 ? 6.759 -7.452 10.722 1.00 94.38 133 GLU A CA 1
ATOM 1031 C C . GLU A 1 133 ? 7.899 -6.474 10.404 1.00 94.38 133 GLU A C 1
ATOM 1033 O O . GLU A 1 133 ? 8.337 -6.309 9.264 1.00 94.38 133 GLU A O 1
ATOM 1038 N N . GLU A 1 134 ? 8.431 -5.842 11.453 1.00 95.12 134 GLU A N 1
ATOM 1039 C CA . GLU A 1 134 ? 9.526 -4.869 11.356 1.00 95.12 134 GLU A CA 1
ATOM 1040 C C . GLU A 1 134 ? 10.786 -5.383 10.632 1.00 95.12 134 GLU A C 1
ATOM 1042 O O . GLU A 1 134 ? 11.316 -4.624 9.813 1.00 95.12 134 GLU A O 1
ATOM 1047 N N . PRO A 1 135 ? 11.272 -6.627 10.841 1.00 97.12 135 PRO A N 1
ATOM 1048 C CA . PRO A 1 135 ? 12.446 -7.110 10.113 1.00 97.12 135 PRO A CA 1
ATOM 1049 C C . PRO A 1 135 ? 12.204 -7.212 8.603 1.00 97.12 135 PRO A C 1
ATOM 1051 O O . PRO A 1 135 ? 13.072 -6.833 7.815 1.00 97.12 135 PRO A O 1
ATOM 1054 N N . TYR A 1 136 ? 11.015 -7.666 8.194 1.00 97.19 136 TYR A N 1
ATOM 1055 C CA . TYR A 1 136 ? 10.626 -7.741 6.786 1.00 97.19 136 TYR A CA 1
ATOM 1056 C C . TYR A 1 136 ? 10.527 -6.346 6.166 1.00 97.19 136 TYR A C 1
ATOM 1058 O O . TYR A 1 136 ? 11.155 -6.079 5.140 1.00 97.19 136 TYR A O 1
ATOM 1066 N N . ARG A 1 137 ? 9.825 -5.427 6.838 1.00 97.00 137 ARG A N 1
ATOM 1067 C CA . ARG A 1 137 ? 9.726 -4.019 6.435 1.00 97.00 137 ARG A CA 1
ATOM 1068 C C . ARG A 1 137 ? 11.092 -3.360 6.273 1.00 97.00 137 ARG A C 1
ATOM 1070 O O . ARG A 1 137 ? 11.360 -2.746 5.247 1.00 97.00 137 ARG A O 1
ATOM 1077 N N . THR A 1 138 ? 11.973 -3.516 7.259 1.00 97.81 138 THR A N 1
ATOM 1078 C CA . THR A 1 138 ? 13.323 -2.934 7.228 1.00 97.81 138 THR A CA 1
ATOM 1079 C C . THR A 1 138 ? 14.127 -3.452 6.037 1.00 97.81 138 THR A C 1
ATOM 1081 O O . THR A 1 138 ? 14.778 -2.668 5.348 1.00 97.81 138 THR A O 1
ATOM 1084 N N . ALA A 1 139 ? 14.049 -4.754 5.748 1.00 98.25 139 ALA A N 1
ATOM 1085 C CA . ALA A 1 139 ? 14.718 -5.337 4.590 1.00 98.25 139 ALA A CA 1
ATOM 1086 C C . ALA A 1 139 ? 14.157 -4.795 3.262 1.00 98.25 139 ALA A C 1
ATOM 1088 O O . ALA A 1 139 ? 14.925 -4.492 2.349 1.00 98.25 139 ALA A O 1
ATOM 1089 N N . CYS A 1 140 ? 12.836 -4.625 3.170 1.00 98.06 140 CYS A N 1
ATOM 1090 C CA . CYS A 1 140 ? 12.163 -4.067 1.998 1.00 98.06 140 CYS A CA 1
ATOM 1091 C C . CYS A 1 140 ? 12.572 -2.614 1.725 1.00 98.06 140 CYS A C 1
ATOM 1093 O O . CYS A 1 140 ? 12.972 -2.286 0.608 1.00 98.06 140 CYS A O 1
ATOM 1095 N N . ILE A 1 141 ? 12.548 -1.764 2.758 1.00 97.75 141 ILE A N 1
ATOM 1096 C CA . ILE A 1 141 ? 13.027 -0.375 2.682 1.00 97.75 141 ILE A CA 1
ATOM 1097 C C . ILE A 1 141 ? 14.506 -0.345 2.278 1.00 97.75 141 ILE A C 1
ATOM 1099 O O . ILE A 1 141 ? 14.909 0.475 1.455 1.00 97.75 141 ILE A O 1
ATOM 1103 N N . GLY A 1 142 ? 15.319 -1.252 2.827 1.00 97.94 142 GLY A N 1
ATOM 1104 C CA . GLY A 1 142 ? 16.729 -1.390 2.469 1.00 97.94 142 GLY A CA 1
ATOM 1105 C C . GLY A 1 142 ? 16.935 -1.698 0.985 1.00 97.94 142 GLY A C 1
ATOM 1106 O O . GLY A 1 142 ? 17.746 -1.038 0.338 1.00 97.94 142 GLY A O 1
ATOM 1107 N N . LEU A 1 143 ? 16.172 -2.647 0.431 1.00 98.00 143 LEU A N 1
ATOM 1108 C CA . LEU A 1 143 ? 16.216 -2.961 -0.998 1.00 98.00 143 LEU A CA 1
ATOM 1109 C C . LEU A 1 143 ? 15.781 -1.760 -1.841 1.00 98.00 143 LEU A C 1
ATOM 1111 O O . LEU A 1 143 ? 16.520 -1.379 -2.746 1.00 98.00 143 LEU A O 1
ATOM 1115 N N . TRP A 1 144 ? 14.648 -1.131 -1.516 1.00 97.69 144 TRP A N 1
ATOM 1116 C CA . TRP A 1 144 ? 14.170 0.064 -2.218 1.00 97.69 144 TRP A CA 1
ATOM 1117 C C . TRP A 1 144 ? 15.238 1.163 -2.260 1.00 97.69 144 TRP A C 1
ATOM 1119 O O . TRP A 1 144 ? 15.573 1.672 -3.327 1.00 97.69 144 TRP A O 1
ATOM 1129 N N . ASN A 1 145 ? 15.848 1.472 -1.115 1.00 96.75 145 ASN A N 1
ATOM 1130 C CA . ASN A 1 145 ? 16.882 2.501 -1.011 1.00 96.75 145 ASN A CA 1
ATOM 1131 C C . ASN A 1 145 ? 18.208 2.122 -1.687 1.00 96.75 145 ASN A C 1
ATOM 1133 O O . ASN A 1 145 ? 19.013 3.011 -1.962 1.00 96.75 145 ASN A O 1
ATOM 1137 N N . SER A 1 146 ? 18.450 0.833 -1.944 1.00 97.31 146 SER A N 1
ATOM 1138 C CA . SER A 1 146 ? 19.641 0.364 -2.661 1.00 97.31 146 SER A CA 1
ATOM 1139 C C . SER A 1 146 ? 19.538 0.509 -4.181 1.00 97.31 146 SER A C 1
ATOM 1141 O O . SER A 1 146 ? 20.561 0.462 -4.864 1.00 97.31 146 SER A O 1
ATOM 1143 N N . LEU A 1 147 ? 18.323 0.687 -4.710 1.00 97.12 147 LEU A N 1
ATOM 1144 C CA . LEU A 1 147 ? 18.111 0.928 -6.131 1.00 97.12 147 LEU A CA 1
ATOM 1145 C C . LEU A 1 147 ? 18.681 2.288 -6.529 1.00 97.12 147 LEU A C 1
ATOM 1147 O O . LEU A 1 147 ? 18.579 3.282 -5.795 1.00 97.12 147 LEU A O 1
ATOM 1151 N N . ASP A 1 148 ? 19.238 2.350 -7.735 1.00 96.94 148 ASP A N 1
ATOM 1152 C CA . ASP A 1 148 ? 19.614 3.631 -8.305 1.00 96.94 148 ASP A CA 1
ATOM 1153 C C . ASP A 1 148 ? 18.376 4.526 -8.496 1.00 96.94 148 ASP A C 1
ATOM 1155 O O . ASP A 1 148 ? 17.219 4.095 -8.480 1.00 96.94 148 ASP A O 1
ATOM 1159 N N . ARG A 1 149 ? 18.618 5.834 -8.586 1.00 95.00 149 ARG A N 1
ATOM 1160 C CA . ARG A 1 149 ? 17.533 6.813 -8.673 1.00 95.00 149 ARG A CA 1
ATOM 1161 C C . ARG A 1 149 ? 16.690 6.626 -9.939 1.00 95.00 149 ARG A C 1
ATOM 1163 O O . ARG A 1 149 ? 15.477 6.779 -9.855 1.00 95.00 149 ARG A O 1
ATOM 1170 N N . GLY A 1 150 ? 17.320 6.307 -11.072 1.00 94.75 150 GLY A N 1
ATOM 1171 C CA . GLY A 1 150 ? 16.613 6.134 -12.341 1.00 94.75 150 GLY A CA 1
ATOM 1172 C C . GLY A 1 150 ? 15.644 4.958 -12.275 1.00 94.75 150 GLY A C 1
ATOM 1173 O O . GLY A 1 150 ? 14.488 5.081 -12.664 1.00 94.75 150 GLY A O 1
ATOM 1174 N N . ASP A 1 151 ? 16.080 3.856 -11.677 1.00 95.38 151 ASP A N 1
ATOM 1175 C CA . ASP A 1 151 ? 15.254 2.688 -11.417 1.00 95.38 151 ASP A CA 1
ATOM 1176 C C . ASP A 1 151 ? 14.034 2.987 -10.562 1.00 95.38 151 ASP A C 1
ATOM 1178 O O . ASP A 1 151 ? 12.918 2.607 -10.920 1.00 95.38 151 ASP A O 1
ATOM 1182 N N . ARG A 1 152 ? 14.230 3.693 -9.443 1.00 95.31 152 ARG A N 1
ATOM 1183 C CA . ARG A 1 152 ? 13.114 4.086 -8.576 1.00 95.31 152 ARG A CA 1
ATOM 1184 C C . ARG A 1 152 ? 12.108 4.945 -9.323 1.00 95.31 152 ARG A C 1
ATOM 1186 O O . ARG A 1 152 ? 10.920 4.653 -9.265 1.00 95.31 152 ARG A O 1
ATOM 1193 N N . GLU A 1 153 ? 12.576 5.929 -10.088 1.00 93.12 153 GLU A N 1
ATOM 1194 C CA . GLU A 1 153 ? 11.706 6.790 -10.894 1.00 93.12 153 GLU A CA 1
ATOM 1195 C C . GLU A 1 153 ? 10.888 5.979 -11.919 1.00 93.12 153 GLU A C 1
ATOM 1197 O O . GLU A 1 153 ? 9.703 6.261 -12.132 1.00 93.12 153 GLU A O 1
ATOM 1202 N N . VAL A 1 154 ? 11.463 4.932 -12.522 1.00 94.00 154 VAL A N 1
ATOM 1203 C CA . VAL A 1 154 ? 10.725 4.035 -13.429 1.00 94.00 154 VAL A CA 1
ATOM 1204 C C . VAL A 1 154 ? 9.724 3.164 -12.673 1.00 94.00 154 VAL A C 1
ATOM 1206 O O . VAL A 1 154 ? 8.570 3.079 -13.094 1.00 94.00 154 VAL A O 1
ATOM 1209 N N . PHE A 1 155 ? 10.105 2.552 -11.551 1.00 94.25 155 PHE A N 1
ATOM 1210 C CA . PHE A 1 155 ? 9.183 1.731 -10.759 1.00 94.25 155 PHE A CA 1
ATOM 1211 C C . PHE A 1 155 ? 8.013 2.546 -10.201 1.00 94.25 155 PHE A C 1
ATOM 1213 O O . PHE A 1 155 ? 6.865 2.128 -10.342 1.00 94.25 155 PHE A O 1
ATOM 1220 N N . GLU A 1 156 ? 8.268 3.741 -9.667 1.00 92.50 156 GLU A N 1
ATOM 1221 C CA . GLU A 1 156 ? 7.227 4.688 -9.252 1.00 92.50 156 GLU A CA 1
ATOM 1222 C C . GLU A 1 156 ? 6.297 5.036 -10.415 1.00 92.50 156 GLU A C 1
ATOM 1224 O O . GLU A 1 156 ? 5.075 5.022 -10.271 1.00 92.50 156 GLU A O 1
ATOM 1229 N N . SER A 1 157 ? 6.862 5.293 -11.598 1.00 91.38 157 SER A N 1
ATOM 1230 C CA . SER A 1 157 ? 6.079 5.571 -12.803 1.00 91.38 157 SER A CA 1
ATOM 1231 C C . SER A 1 157 ? 5.169 4.412 -13.196 1.00 91.38 157 SER A C 1
ATOM 1233 O O . SER A 1 157 ? 4.035 4.658 -13.596 1.00 91.38 157 SER A O 1
ATOM 1235 N N . LEU A 1 158 ? 5.640 3.168 -13.083 1.00 91.69 158 LEU A N 1
ATOM 1236 C CA . LEU A 1 158 ? 4.837 1.977 -13.367 1.00 91.69 158 LEU A CA 1
ATOM 1237 C C . LEU A 1 158 ? 3.700 1.803 -12.349 1.00 91.69 158 LEU A C 1
ATOM 1239 O O . LEU A 1 158 ? 2.579 1.498 -12.750 1.00 91.69 158 LEU A O 1
ATOM 1243 N N . MET A 1 159 ? 3.957 2.046 -11.060 1.00 90.44 159 MET A N 1
ATOM 1244 C CA . MET A 1 159 ? 2.928 1.976 -10.010 1.00 90.44 159 MET A CA 1
ATOM 1245 C C . MET A 1 159 ? 1.863 3.067 -10.177 1.00 90.44 159 MET A C 1
ATOM 1247 O O . MET A 1 159 ? 0.671 2.783 -10.100 1.00 90.44 159 MET A O 1
ATOM 1251 N N . ILE A 1 160 ? 2.273 4.302 -10.491 1.00 86.81 160 ILE A N 1
ATOM 1252 C CA . ILE A 1 160 ? 1.348 5.405 -10.801 1.00 86.81 160 ILE A CA 1
ATOM 1253 C C . ILE A 1 160 ? 0.527 5.081 -12.056 1.00 86.81 160 ILE A C 1
ATOM 1255 O O . ILE A 1 160 ? -0.686 5.289 -12.074 1.00 86.81 160 ILE A O 1
ATOM 1259 N N . ALA A 1 161 ? 1.168 4.536 -13.097 1.00 86.75 161 ALA A N 1
ATOM 1260 C CA . ALA A 1 161 ? 0.506 4.171 -14.348 1.00 86.75 161 ALA A CA 1
ATOM 1261 C C . ALA A 1 161 ? -0.583 3.105 -14.172 1.00 86.75 161 ALA A C 1
ATOM 1263 O O . ALA A 1 161 ? -1.522 3.068 -14.961 1.00 86.75 161 ALA A O 1
ATOM 1264 N N . TYR A 1 162 ? -0.483 2.264 -13.140 1.00 79.62 162 TYR A N 1
ATOM 1265 C CA . TYR A 1 162 ? -1.507 1.272 -12.829 1.00 79.62 162 TYR A CA 1
ATOM 1266 C C . TYR A 1 162 ? -2.830 1.891 -12.333 1.00 79.62 162 TYR A C 1
ATOM 1268 O O . TYR A 1 162 ? -3.866 1.233 -12.389 1.00 79.62 162 TYR A O 1
ATOM 1276 N N . GLY A 1 163 ? -2.835 3.167 -11.927 1.00 65.88 163 GLY A N 1
ATOM 1277 C CA . GLY A 1 163 ? -4.076 3.926 -11.734 1.00 65.88 163 GLY A CA 1
ATOM 1278 C C . GLY A 1 163 ? -4.278 4.537 -10.352 1.00 65.88 163 GLY A C 1
ATOM 1279 O O . GLY A 1 163 ? -5.397 4.936 -10.033 1.00 65.88 163 GLY A O 1
ATOM 1280 N N . PHE A 1 164 ? -3.229 4.653 -9.539 1.00 67.00 164 PHE A N 1
ATOM 1281 C CA . PHE A 1 164 ? -3.316 5.294 -8.228 1.00 67.00 164 PHE A CA 1
ATOM 1282 C C . PHE A 1 164 ? -2.562 6.624 -8.210 1.00 67.00 164 PHE A C 1
ATOM 1284 O O . PHE A 1 164 ? -1.427 6.736 -8.676 1.00 67.00 164 PHE A O 1
ATOM 1291 N N . ALA A 1 165 ? -3.197 7.647 -7.639 1.00 67.81 165 ALA A N 1
ATOM 1292 C CA . ALA A 1 165 ? -2.621 8.977 -7.456 1.00 67.81 165 ALA A CA 1
ATOM 1293 C C . ALA A 1 165 ? -1.675 9.011 -6.240 1.00 67.81 165 ALA A C 1
ATOM 1295 O O . ALA A 1 165 ? -1.872 9.793 -5.310 1.00 67.81 165 ALA A O 1
ATOM 1296 N N . TYR A 1 166 ? -0.674 8.128 -6.221 1.00 76.00 166 TYR A N 1
ATOM 1297 C CA . TYR A 1 166 ? 0.296 8.070 -5.132 1.00 76.00 166 TYR A CA 1
ATOM 1298 C C . TYR A 1 166 ? 1.144 9.344 -5.077 1.00 76.00 166 TYR A C 1
ATOM 1300 O O . TYR A 1 166 ? 1.653 9.814 -6.097 1.00 76.00 166 TYR A O 1
ATOM 1308 N N . ASN A 1 167 ? 1.350 9.867 -3.866 1.00 77.38 167 ASN A N 1
ATOM 1309 C CA . ASN A 1 167 ? 2.284 10.958 -3.605 1.00 77.38 167 ASN A CA 1
ATOM 1310 C C . ASN A 1 167 ? 3.539 10.434 -2.893 1.00 77.38 167 ASN A C 1
ATOM 1312 O O . ASN A 1 167 ? 3.750 10.672 -1.704 1.00 77.38 167 ASN A O 1
ATOM 1316 N N . PHE A 1 168 ? 4.383 9.709 -3.631 1.00 85.56 168 PHE A N 1
ATOM 1317 C CA . PHE A 1 168 ? 5.614 9.116 -3.090 1.00 85.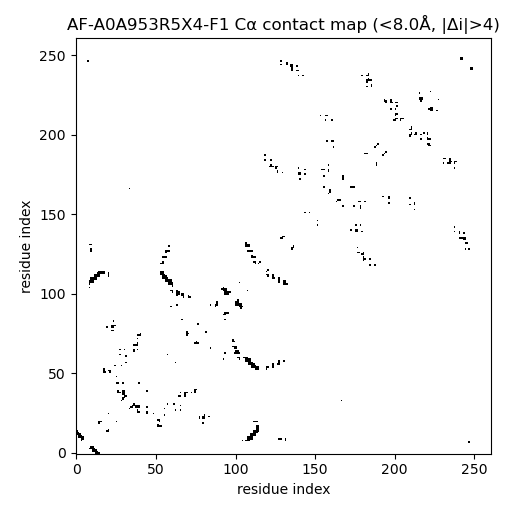56 168 PHE A CA 1
ATOM 1318 C C . PHE A 1 168 ? 6.602 10.150 -2.523 1.00 85.56 168 PHE A C 1
ATOM 1320 O O . PHE A 1 168 ? 7.399 9.824 -1.648 1.00 85.56 168 PHE A O 1
ATOM 1327 N N . ALA A 1 169 ? 6.534 11.408 -2.974 1.00 80.69 169 ALA A N 1
ATOM 1328 C CA . ALA A 1 169 ? 7.400 12.475 -2.477 1.00 80.69 169 ALA A CA 1
ATOM 1329 C C . ALA A 1 169 ? 7.093 12.865 -1.019 1.00 80.69 169 ALA A C 1
ATOM 1331 O O . ALA A 1 169 ? 8.005 13.219 -0.274 1.00 80.69 169 ALA A O 1
ATOM 1332 N N . GLU A 1 170 ? 5.825 12.795 -0.607 1.00 80.06 170 GLU A N 1
ATOM 1333 C CA . GLU A 1 170 ? 5.388 13.110 0.762 1.00 80.06 170 GLU A CA 1
ATOM 1334 C C . GLU A 1 170 ? 5.361 11.882 1.681 1.00 80.06 170 GLU A C 1
ATOM 1336 O O . GLU A 1 170 ? 5.298 12.020 2.906 1.00 80.06 170 GLU A O 1
ATOM 1341 N N . ASP A 1 171 ? 5.423 10.680 1.105 1.00 83.75 171 ASP A N 1
ATOM 1342 C CA . ASP A 1 171 ? 5.477 9.425 1.844 1.00 83.75 171 ASP A CA 1
ATOM 1343 C C . ASP A 1 171 ? 6.489 8.438 1.231 1.00 83.75 171 ASP A C 1
ATOM 1345 O O . ASP A 1 171 ? 6.138 7.590 0.410 1.00 83.75 171 ASP A O 1
ATOM 1349 N N . PRO A 1 172 ? 7.769 8.513 1.630 1.00 82.88 172 PRO A N 1
ATOM 1350 C CA . PRO A 1 172 ? 8.776 7.566 1.158 1.00 82.88 172 PRO A CA 1
ATOM 1351 C C . PRO A 1 172 ? 8.537 6.112 1.608 1.00 82.88 172 PRO A C 1
ATOM 1353 O O . PRO A 1 172 ? 9.031 5.197 0.948 1.00 82.88 172 PRO A O 1
ATOM 1356 N N . ASP A 1 173 ? 7.802 5.877 2.709 1.00 90.31 173 ASP A N 1
ATOM 1357 C CA . ASP A 1 173 ? 7.428 4.517 3.150 1.00 90.31 173 ASP A CA 1
ATOM 1358 C C . ASP A 1 173 ? 6.413 3.906 2.179 1.00 90.31 173 ASP A C 1
ATOM 1360 O O . ASP A 1 173 ? 6.545 2.738 1.813 1.00 90.31 173 ASP A O 1
ATOM 1364 N N . LEU A 1 174 ? 5.462 4.713 1.689 1.00 89.50 174 LEU A N 1
ATOM 1365 C CA . LEU A 1 174 ? 4.487 4.315 0.670 1.00 89.50 174 LEU A CA 1
ATOM 1366 C C . LEU A 1 174 ? 5.174 3.783 -0.596 1.00 89.50 174 LEU A C 1
ATOM 1368 O O . LEU A 1 174 ? 4.786 2.734 -1.099 1.00 89.50 174 LEU A O 1
ATOM 1372 N N . ALA A 1 175 ? 6.230 4.445 -1.080 1.00 92.19 175 ALA A N 1
ATOM 1373 C CA . ALA A 1 175 ? 6.947 3.994 -2.277 1.00 92.19 175 ALA A CA 1
ATOM 1374 C C . ALA A 1 175 ? 7.544 2.589 -2.105 1.00 92.19 175 ALA A C 1
ATOM 1376 O O . ALA A 1 175 ? 7.358 1.726 -2.963 1.00 92.19 175 ALA A O 1
ATOM 1377 N N . ALA A 1 176 ? 8.217 2.337 -0.977 1.00 95.19 176 ALA A N 1
ATOM 1378 C CA . ALA A 1 176 ? 8.790 1.027 -0.678 1.00 95.19 176 ALA A CA 1
ATOM 1379 C C . ALA A 1 176 ? 7.704 -0.041 -0.478 1.00 95.19 176 ALA A C 1
ATOM 1381 O O . ALA A 1 176 ? 7.849 -1.165 -0.962 1.00 95.19 176 ALA A O 1
ATOM 1382 N N . ARG A 1 177 ? 6.613 0.311 0.209 1.00 94.25 177 ARG A N 1
ATOM 1383 C CA . ARG A 1 177 ? 5.475 -0.573 0.471 1.00 94.25 177 ARG A CA 1
ATOM 1384 C C . ARG A 1 177 ? 4.804 -1.030 -0.829 1.00 94.25 177 ARG A C 1
ATOM 1386 O O . ARG A 1 177 ? 4.703 -2.232 -1.070 1.00 94.25 177 ARG A O 1
ATOM 1393 N N . GLU A 1 178 ? 4.415 -0.091 -1.693 1.00 93.50 178 GLU A N 1
ATOM 1394 C CA . GLU A 1 178 ? 3.792 -0.406 -2.987 1.00 93.50 178 GLU A CA 1
ATOM 1395 C C . GLU A 1 178 ? 4.746 -1.180 -3.898 1.00 93.50 178 GLU A C 1
ATOM 1397 O O . GLU A 1 178 ? 4.357 -2.162 -4.532 1.00 93.50 178 GLU A O 1
ATOM 1402 N N . PHE A 1 179 ? 6.026 -0.799 -3.913 1.00 95.12 179 PHE A N 1
ATOM 1403 C CA . PHE A 1 179 ? 7.042 -1.488 -4.699 1.00 95.12 179 PHE A CA 1
ATOM 1404 C C . PHE A 1 179 ? 7.121 -2.978 -4.348 1.00 95.12 179 PHE A C 1
ATOM 1406 O O . PHE A 1 179 ? 7.135 -3.834 -5.234 1.00 95.12 179 PHE A O 1
ATOM 1413 N N . VAL A 1 180 ? 7.120 -3.319 -3.061 1.00 95.75 180 VAL A N 1
ATOM 1414 C CA . VAL A 1 180 ? 7.148 -4.724 -2.641 1.00 95.75 180 VAL A CA 1
ATOM 1415 C C . VAL A 1 180 ? 5.860 -5.431 -3.065 1.00 95.75 180 VAL A C 1
ATOM 1417 O O . VAL A 1 180 ? 5.934 -6.520 -3.641 1.00 95.75 180 VAL A O 1
ATOM 1420 N N . ALA A 1 181 ? 4.698 -4.814 -2.844 1.00 93.56 181 ALA A N 1
ATOM 1421 C CA . ALA A 1 181 ? 3.402 -5.419 -3.133 1.00 93.56 181 ALA A CA 1
ATOM 1422 C C . ALA A 1 181 ? 3.180 -5.681 -4.636 1.00 93.56 181 ALA A C 1
ATOM 1424 O O . ALA A 1 181 ? 2.671 -6.741 -5.008 1.00 93.56 181 ALA A O 1
ATOM 1425 N N . PHE A 1 182 ? 3.613 -4.773 -5.517 1.00 92.06 182 PHE A N 1
ATOM 1426 C CA . PHE A 1 182 ? 3.515 -4.956 -6.970 1.00 92.06 182 PHE A CA 1
ATOM 1427 C C . PHE A 1 182 ? 4.562 -5.926 -7.529 1.00 92.06 182 PHE A C 1
ATOM 1429 O O . PHE A 1 182 ? 4.231 -6.801 -8.331 1.00 92.06 182 PHE A O 1
ATOM 1436 N N . PHE A 1 183 ? 5.833 -5.780 -7.144 1.00 94.94 183 PHE A N 1
ATOM 1437 C CA . PHE A 1 183 ? 6.934 -6.442 -7.855 1.00 94.94 183 PHE A CA 1
ATOM 1438 C C . PHE A 1 183 ? 7.287 -7.826 -7.298 1.00 94.94 183 PHE A C 1
ATOM 1440 O O . PHE A 1 183 ? 7.876 -8.643 -8.019 1.00 94.94 183 PHE A O 1
ATOM 1447 N N . ARG A 1 184 ? 6.875 -8.149 -6.062 1.00 93.62 184 ARG A N 1
ATOM 1448 C CA . ARG A 1 184 ? 7.034 -9.494 -5.482 1.00 93.62 184 ARG A CA 1
ATOM 1449 C C . ARG A 1 184 ? 6.271 -10.553 -6.289 1.00 93.62 184 ARG A C 1
ATOM 1451 O O . ARG A 1 184 ? 6.820 -11.626 -6.560 1.00 93.62 184 ARG A O 1
ATOM 1458 N N . ALA A 1 185 ? 5.047 -10.239 -6.717 1.00 89.75 185 ALA A N 1
ATOM 1459 C CA . ALA A 1 185 ? 4.216 -11.075 -7.587 1.00 89.75 185 ALA A CA 1
ATOM 1460 C C . ALA A 1 185 ? 4.592 -10.886 -9.071 1.00 89.75 185 ALA A C 1
ATOM 1462 O O . ALA A 1 185 ? 3.765 -10.561 -9.920 1.00 89.75 185 ALA A O 1
ATOM 1463 N N . THR A 1 186 ? 5.878 -11.069 -9.381 1.00 91.81 186 THR A N 1
ATOM 1464 C CA . THR A 1 186 ? 6.492 -10.707 -10.671 1.00 91.81 186 THR A CA 1
ATOM 1465 C C . THR A 1 186 ? 5.779 -11.301 -11.882 1.00 91.81 186 THR A C 1
ATOM 1467 O O . THR A 1 186 ? 5.630 -10.619 -12.892 1.00 91.81 186 THR A O 1
ATOM 1470 N N . ASP A 1 187 ? 5.336 -12.556 -11.795 1.00 90.38 187 ASP A N 1
ATOM 1471 C CA . ASP A 1 187 ? 4.666 -13.220 -12.914 1.00 90.38 187 ASP A CA 1
ATOM 1472 C C . ASP A 1 187 ? 3.339 -12.533 -13.245 1.00 90.38 187 ASP A C 1
ATOM 1474 O O . ASP A 1 187 ? 3.086 -12.243 -14.411 1.00 90.38 187 ASP A O 1
ATOM 1478 N N . ILE A 1 188 ? 2.562 -12.185 -12.215 1.00 89.25 188 ILE A N 1
ATOM 1479 C CA . ILE A 1 188 ? 1.284 -11.470 -12.329 1.00 89.25 188 ILE A CA 1
ATOM 1480 C C . ILE A 1 188 ? 1.517 -10.058 -12.871 1.00 89.25 188 ILE A C 1
ATOM 1482 O O . ILE A 1 188 ? 0.845 -9.624 -13.804 1.00 89.25 188 ILE A O 1
ATOM 1486 N N . LEU A 1 189 ? 2.521 -9.351 -12.345 1.00 90.81 189 LEU A N 1
ATOM 1487 C CA . LEU A 1 189 ? 2.904 -8.031 -12.846 1.00 90.81 189 LEU A CA 1
ATOM 1488 C C . LEU A 1 189 ? 3.218 -8.074 -14.353 1.00 90.81 189 LEU A C 1
ATOM 1490 O O . LEU A 1 189 ? 2.751 -7.222 -15.111 1.00 90.81 189 LEU A O 1
ATOM 1494 N N . LEU A 1 190 ? 3.991 -9.069 -14.797 1.00 92.00 190 LEU A N 1
ATOM 1495 C CA . LEU A 1 190 ? 4.387 -9.232 -16.197 1.00 92.00 190 LEU A CA 1
ATOM 1496 C C . LEU A 1 190 ? 3.239 -9.694 -17.104 1.00 92.00 190 LEU A C 1
ATOM 1498 O O . LEU A 1 190 ? 3.208 -9.286 -18.268 1.00 92.00 190 LEU A O 1
ATOM 1502 N N . SER A 1 191 ? 2.342 -10.559 -16.621 1.00 89.94 191 SER A N 1
ATOM 1503 C CA . SER 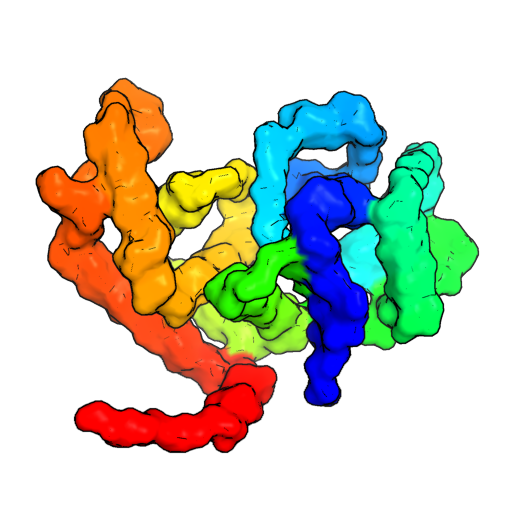A 1 191 ? 1.267 -11.138 -17.435 1.00 89.94 191 SER A CA 1
ATOM 1504 C C . SER A 1 191 ? 0.007 -10.282 -17.485 1.00 89.94 191 SER A C 1
ATOM 1506 O O . SER A 1 191 ? -0.638 -10.233 -18.533 1.00 89.94 191 SER A O 1
ATOM 1508 N N . ASP A 1 192 ? -0.318 -9.587 -16.395 1.00 86.00 192 ASP A N 1
ATOM 1509 C CA . ASP A 1 192 ? -1.640 -8.988 -16.208 1.00 86.00 192 ASP A CA 1
ATOM 1510 C C . ASP A 1 192 ? -1.569 -7.458 -16.193 1.00 86.00 192 ASP A C 1
ATOM 1512 O O . ASP A 1 192 ? -2.346 -6.794 -16.882 1.00 86.00 192 ASP A O 1
ATOM 1516 N N . TYR A 1 193 ? -0.615 -6.881 -15.457 1.00 87.25 193 TYR A N 1
ATOM 1517 C CA . TYR A 1 193 ? -0.552 -5.430 -15.248 1.00 87.25 193 TYR A CA 1
ATOM 1518 C C . TYR A 1 193 ? 0.196 -4.708 -16.374 1.00 87.25 193 TYR A C 1
ATOM 1520 O O . TYR A 1 193 ? -0.343 -3.805 -17.023 1.00 87.25 193 TYR A O 1
ATOM 1528 N N . LEU A 1 194 ? 1.432 -5.128 -16.654 1.00 91.50 194 LEU A N 1
ATOM 1529 C CA . LEU A 1 194 ? 2.305 -4.450 -17.612 1.00 91.50 194 LEU A CA 1
ATOM 1530 C C . LEU A 1 194 ? 1.773 -4.424 -19.053 1.00 91.50 194 LEU A C 1
ATOM 1532 O O . LEU A 1 194 ? 1.978 -3.404 -19.710 1.00 91.50 194 LEU A O 1
ATOM 1536 N N . PRO A 1 195 ? 1.056 -5.442 -19.570 1.00 91.44 195 PRO A N 1
ATOM 1537 C CA . PRO A 1 195 ? 0.468 -5.348 -20.905 1.00 91.44 195 PRO A CA 1
ATOM 1538 C C . PRO A 1 195 ? -0.604 -4.261 -21.031 1.00 91.44 195 PRO A C 1
ATOM 1540 O O . PRO A 1 195 ? -0.771 -3.702 -22.115 1.00 91.44 195 PRO A O 1
ATOM 1543 N N . SER A 1 196 ? -1.343 -3.962 -19.954 1.00 90.69 196 SER A N 1
ATOM 1544 C CA . SER A 1 196 ? -2.299 -2.848 -19.960 1.00 90.69 196 SER A CA 1
ATOM 1545 C C . SER A 1 196 ? -1.573 -1.512 -19.968 1.00 90.69 196 SER A C 1
ATOM 1547 O O . SER A 1 196 ? -1.806 -0.707 -20.863 1.00 90.69 196 SER A O 1
ATOM 1549 N N . ILE A 1 197 ? -0.607 -1.336 -19.064 1.00 92.69 197 ILE A N 1
ATOM 1550 C CA . ILE A 1 197 ? 0.216 -0.120 -19.006 1.00 92.69 197 ILE A CA 1
ATOM 1551 C C . ILE A 1 197 ? 0.915 0.121 -20.348 1.00 92.69 197 ILE A C 1
ATOM 1553 O O . ILE A 1 197 ? 0.911 1.233 -20.860 1.00 92.69 197 ILE A O 1
ATOM 1557 N N . GLY A 1 198 ? 1.475 -0.918 -20.963 1.00 95.12 198 GLY A N 1
ATOM 1558 C CA . GLY A 1 198 ? 2.169 -0.800 -22.240 1.00 95.12 198 GLY A CA 1
ATOM 1559 C C . GLY A 1 198 ? 1.274 -0.376 -23.404 1.00 95.12 198 GLY A C 1
ATOM 1560 O O . GLY A 1 198 ? 1.720 0.378 -24.270 1.00 95.12 198 GLY A O 1
ATOM 1561 N N . ARG A 1 199 ? -0.004 -0.788 -23.409 1.00 94.25 199 ARG A N 1
ATOM 1562 C CA . ARG A 1 199 ? -1.014 -0.267 -24.348 1.00 94.25 199 ARG A CA 1
ATOM 1563 C C . ARG A 1 199 ? -1.229 1.229 -24.158 1.00 94.25 199 ARG A C 1
ATOM 1565 O O . ARG A 1 199 ? -1.211 1.972 -25.139 1.00 94.25 199 ARG A O 1
ATOM 1572 N N . ASP A 1 200 ? -1.372 1.660 -22.912 1.00 93.31 200 ASP A N 1
ATOM 1573 C CA . ASP A 1 200 ? -1.623 3.062 -22.580 1.00 93.31 200 ASP A CA 1
ATOM 1574 C C . ASP A 1 200 ? -0.392 3.935 -22.882 1.00 93.31 200 ASP A C 1
ATOM 1576 O O . ASP A 1 200 ? -0.508 5.015 -23.462 1.00 93.31 200 ASP A O 1
ATOM 1580 N N . VAL A 1 201 ? 0.815 3.429 -22.611 1.00 94.81 201 VAL A N 1
ATOM 1581 C CA . VAL A 1 201 ? 2.091 4.064 -22.979 1.00 94.81 201 VAL A CA 1
ATOM 1582 C C . VAL A 1 201 ? 2.240 4.175 -24.500 1.00 94.81 201 VAL A C 1
ATOM 1584 O O . VAL A 1 201 ? 2.650 5.226 -25.007 1.00 94.81 201 VAL A O 1
ATOM 1587 N N . ALA A 1 202 ? 1.876 3.137 -25.258 1.00 94.44 202 ALA A N 1
ATOM 1588 C CA . ALA A 1 202 ? 1.901 3.187 -26.719 1.00 94.44 202 ALA A CA 1
ATOM 1589 C C . ALA A 1 202 ? 0.927 4.246 -27.270 1.00 94.44 202 ALA A C 1
ATOM 1591 O O . ALA A 1 202 ? 1.282 4.969 -28.205 1.00 94.44 202 ALA A O 1
ATOM 1592 N N . ALA A 1 203 ? -0.253 4.385 -26.659 1.00 94.31 203 ALA A N 1
ATOM 1593 C CA . ALA A 1 203 ? -1.270 5.369 -27.033 1.00 94.31 203 ALA A CA 1
ATOM 1594 C C . ALA A 1 203 ? -0.963 6.809 -26.564 1.00 94.31 203 ALA A C 1
ATOM 1596 O O . ALA A 1 203 ? -1.509 7.760 -27.128 1.00 94.31 203 ALA A O 1
ATOM 1597 N N . SER A 1 204 ? -0.096 6.976 -25.561 1.00 94.88 204 SER A N 1
ATOM 1598 C CA . SER A 1 204 ? 0.264 8.282 -24.995 1.00 94.88 204 SER A CA 1
ATOM 1599 C C . SER A 1 204 ? 1.009 9.201 -25.977 1.00 94.88 204 SER A C 1
ATOM 1601 O O . SER A 1 204 ? 1.687 8.756 -26.913 1.00 94.88 204 SER A O 1
ATOM 1603 N N . LYS A 1 205 ? 0.904 10.513 -25.747 1.00 95.12 205 LYS A N 1
ATOM 1604 C CA . LYS A 1 205 ? 1.478 11.598 -26.557 1.00 95.12 205 LYS A CA 1
ATOM 1605 C C . LYS A 1 205 ? 2.538 12.384 -25.774 1.00 95.12 205 LYS A C 1
ATOM 1607 O O . LYS A 1 205 ? 2.485 12.412 -24.546 1.00 95.12 205 LYS A O 1
ATOM 1612 N N . PRO A 1 206 ? 3.489 13.064 -26.449 1.00 95.38 206 PRO A N 1
ATOM 1613 C CA . PRO A 1 206 ? 4.442 13.939 -25.769 1.00 95.38 206 PRO A CA 1
ATOM 1614 C C . PRO A 1 206 ? 3.730 14.940 -24.849 1.00 95.38 206 PRO A C 1
ATOM 1616 O O . PRO A 1 206 ? 2.838 15.658 -25.297 1.00 95.38 206 PRO A O 1
ATOM 1619 N N . GLY A 1 207 ? 4.133 14.977 -23.578 1.00 88.94 207 GLY A N 1
ATOM 1620 C CA . GLY A 1 207 ? 3.491 15.777 -22.527 1.00 88.94 207 GLY A CA 1
ATOM 1621 C C . GLY A 1 207 ? 2.612 14.965 -21.570 1.00 88.94 207 GLY A C 1
ATOM 1622 O O . GLY A 1 207 ? 2.435 15.384 -20.429 1.00 88.94 207 GLY A O 1
ATOM 1623 N N . ASP A 1 208 ? 2.140 13.783 -21.976 1.00 89.12 208 ASP A N 1
ATOM 1624 C CA . ASP A 1 208 ? 1.430 12.872 -21.077 1.00 89.12 208 ASP A CA 1
ATOM 1625 C C . ASP A 1 208 ? 2.403 12.270 -20.056 1.00 89.12 208 ASP A C 1
ATOM 1627 O O . ASP A 1 208 ? 3.531 11.896 -20.395 1.00 89.12 208 ASP A O 1
ATOM 1631 N N . ALA A 1 209 ? 1.954 12.085 -18.810 1.00 86.44 209 ALA A N 1
ATOM 1632 C CA . ALA A 1 209 ? 2.774 11.463 -17.768 1.00 86.44 209 ALA A CA 1
ATOM 1633 C C . ALA A 1 209 ? 3.263 10.059 -18.172 1.00 86.44 209 ALA A C 1
ATOM 1635 O O . ALA A 1 209 ? 4.409 9.709 -17.904 1.00 86.44 209 ALA A O 1
ATOM 1636 N N . LEU A 1 210 ? 2.429 9.285 -18.879 1.00 90.81 210 LEU A N 1
ATOM 1637 C CA . LEU A 1 210 ? 2.772 7.947 -19.374 1.00 90.81 210 LEU A CA 1
ATOM 1638 C C . LEU A 1 210 ? 3.793 7.961 -20.517 1.00 90.81 210 LEU A C 1
ATOM 1640 O O . LEU A 1 210 ? 4.515 6.984 -20.697 1.00 90.81 210 LEU A O 1
ATOM 1644 N N . TYR A 1 211 ? 3.919 9.060 -21.263 1.00 93.00 211 TYR A N 1
ATOM 1645 C CA . TYR A 1 211 ? 4.833 9.125 -22.406 1.00 93.00 211 TYR A CA 1
ATOM 1646 C C . TYR A 1 211 ? 6.294 8.957 -21.994 1.00 93.00 211 TYR A C 1
ATOM 1648 O O . TYR A 1 211 ? 7.090 8.385 -22.740 1.00 93.00 211 TYR A O 1
ATOM 1656 N N . ARG A 1 212 ? 6.643 9.379 -20.771 1.00 92.19 212 ARG A N 1
ATOM 1657 C CA . ARG A 1 212 ? 7.989 9.201 -20.204 1.00 92.19 212 ARG A CA 1
ATOM 1658 C C . ARG A 1 212 ? 8.403 7.734 -20.095 1.00 92.19 212 ARG A C 1
ATOM 1660 O O . ARG A 1 212 ? 9.592 7.451 -20.047 1.00 92.19 212 ARG A O 1
ATOM 1667 N N . LEU A 1 213 ? 7.435 6.814 -20.072 1.00 95.12 213 LEU A N 1
ATOM 1668 C CA . LEU A 1 213 ? 7.692 5.383 -19.992 1.00 95.12 213 LEU A CA 1
ATOM 1669 C C . LEU A 1 213 ? 8.011 4.746 -21.348 1.00 95.12 213 LEU A C 1
ATOM 1671 O O . LEU A 1 213 ? 8.523 3.631 -21.369 1.00 95.12 213 LEU A O 1
ATOM 1675 N N . ARG A 1 214 ? 7.752 5.423 -22.478 1.00 95.50 214 ARG A N 1
ATOM 1676 C CA . ARG A 1 214 ? 7.957 4.851 -23.822 1.00 95.50 214 ARG A CA 1
ATOM 1677 C C . ARG A 1 214 ? 9.327 4.199 -24.047 1.00 95.50 214 ARG A C 1
ATOM 1679 O O . ARG A 1 214 ? 9.333 3.127 -24.641 1.00 95.50 214 ARG A O 1
ATOM 1686 N N . PRO A 1 215 ? 10.463 4.759 -23.583 1.00 96.38 215 PRO A N 1
ATOM 1687 C CA . PRO A 1 215 ? 11.774 4.129 -23.774 1.00 96.38 215 PRO A CA 1
ATOM 1688 C C . PRO A 1 215 ? 11.912 2.735 -23.141 1.00 96.38 215 PRO A C 1
ATOM 1690 O O . PRO A 1 215 ? 12.797 1.973 -23.523 1.00 96.38 215 PRO A O 1
ATOM 1693 N N . TYR A 1 216 ? 11.050 2.393 -22.181 1.00 96.25 216 TYR A N 1
ATOM 1694 C CA . TYR A 1 216 ? 11.085 1.127 -21.447 1.00 96.25 216 TYR A CA 1
ATOM 1695 C C . TYR A 1 216 ? 10.161 0.061 -22.040 1.00 96.25 216 TYR A C 1
ATOM 1697 O O . TYR A 1 216 ? 10.193 -1.089 -21.601 1.00 96.25 216 TYR A O 1
ATOM 1705 N N . PHE A 1 217 ? 9.370 0.419 -23.055 1.00 96.25 217 PHE A N 1
ATOM 1706 C CA . PHE A 1 217 ? 8.461 -0.476 -23.762 1.00 96.25 217 PHE A CA 1
ATOM 1707 C C . PHE A 1 217 ? 8.907 -0.679 -25.217 1.00 96.25 217 PHE A C 1
ATOM 1709 O O . PHE A 1 217 ? 9.428 0.224 -25.869 1.00 96.25 217 PHE A O 1
ATOM 1716 N N . ALA A 1 218 ? 8.720 -1.894 -25.725 1.00 93.94 218 ALA A N 1
ATOM 1717 C CA . ALA A 1 218 ? 8.975 -2.266 -27.108 1.00 93.94 218 ALA A CA 1
ATOM 1718 C C . ALA A 1 218 ? 7.789 -1.893 -28.023 1.00 93.94 218 ALA A C 1
ATOM 1720 O O . ALA A 1 218 ? 6.752 -1.404 -27.576 1.00 93.94 218 ALA A O 1
ATOM 1721 N N . ALA A 1 219 ? 7.960 -2.100 -29.335 1.00 89.94 219 ALA A N 1
ATOM 1722 C CA . ALA A 1 219 ? 6.953 -1.753 -30.346 1.00 89.94 219 ALA A CA 1
ATOM 1723 C C . ALA A 1 219 ? 5.683 -2.612 -30.244 1.00 89.94 219 ALA A C 1
ATOM 1725 O O . ALA A 1 219 ? 4.572 -2.110 -30.407 1.00 89.94 219 ALA A O 1
ATOM 1726 N N . ASP A 1 220 ? 5.839 -3.896 -29.923 1.00 91.81 220 ASP A N 1
ATOM 1727 C CA . ASP A 1 220 ? 4.798 -4.594 -29.191 1.00 91.81 220 ASP A CA 1
ATOM 1728 C C . ASP A 1 220 ? 4.953 -4.066 -27.767 1.00 91.81 220 ASP A C 1
ATOM 1730 O O . ASP A 1 220 ? 5.936 -4.386 -27.150 1.00 91.81 220 ASP A O 1
ATOM 1734 N N . TRP A 1 221 ? 4.125 -3.144 -27.298 1.00 93.06 221 TRP A N 1
ATOM 1735 C CA . TRP A 1 221 ? 3.751 -2.806 -25.903 1.00 93.06 221 TRP A CA 1
ATOM 1736 C C . TRP A 1 221 ? 4.207 -3.631 -24.656 1.00 93.06 221 TRP A C 1
ATOM 1738 O O . TRP A 1 221 ? 3.693 -3.405 -23.566 1.00 93.06 221 TRP A O 1
ATOM 1748 N N . ARG A 1 222 ? 5.099 -4.612 -24.714 1.00 93.81 222 ARG A N 1
ATOM 1749 C CA . ARG A 1 222 ? 5.775 -5.241 -23.577 1.00 93.81 222 ARG A CA 1
ATOM 1750 C C . ARG A 1 222 ? 6.986 -4.416 -23.164 1.00 93.81 222 ARG A C 1
ATOM 1752 O O . ARG A 1 222 ? 7.502 -3.623 -23.943 1.00 93.81 222 ARG A O 1
ATOM 1759 N N . LEU A 1 223 ? 7.479 -4.635 -21.947 1.00 94.62 223 LEU A N 1
ATOM 1760 C CA . LEU A 1 223 ? 8.777 -4.090 -21.547 1.00 94.62 223 LEU A CA 1
ATOM 1761 C C . LEU A 1 223 ? 9.877 -4.544 -22.514 1.00 94.62 223 LEU A C 1
ATOM 1763 O O . LEU A 1 223 ? 9.854 -5.681 -22.999 1.00 94.62 223 LEU A O 1
ATOM 1767 N N . THR A 1 224 ? 10.871 -3.684 -22.738 1.00 96.69 224 THR A N 1
ATOM 1768 C CA . THR A 1 224 ? 12.107 -4.096 -23.415 1.00 96.69 224 THR A CA 1
ATOM 1769 C C . THR A 1 224 ? 12.758 -5.256 -22.658 1.00 96.69 224 THR A C 1
ATOM 1771 O O . THR A 1 224 ? 12.543 -5.438 -21.456 1.00 96.69 224 THR A O 1
ATOM 1774 N N . GLN A 1 225 ? 13.568 -6.067 -23.344 1.00 96.25 225 GLN A N 1
ATOM 1775 C CA . GLN A 1 225 ? 14.186 -7.239 -22.713 1.00 96.25 225 GLN A CA 1
ATOM 1776 C C . GLN A 1 225 ? 15.045 -6.864 -21.494 1.00 96.25 225 GLN A C 1
ATOM 1778 O O . GLN A 1 225 ? 15.044 -7.583 -20.497 1.00 96.25 225 GLN A O 1
ATOM 1783 N N . GLU A 1 226 ? 15.740 -5.728 -21.560 1.00 96.69 226 GLU A N 1
ATOM 1784 C CA . GLU A 1 226 ? 16.513 -5.170 -20.450 1.00 96.69 226 GLU A CA 1
ATOM 1785 C C . GLU A 1 226 ? 15.630 -4.916 -19.222 1.00 96.69 226 GLU A C 1
ATOM 1787 O O . GLU A 1 226 ? 15.886 -5.464 -18.148 1.00 96.69 226 GLU A O 1
ATOM 1792 N N . TRP A 1 227 ? 14.538 -4.167 -19.390 1.00 95.81 227 TRP A N 1
ATOM 1793 C CA . TRP A 1 227 ? 13.631 -3.837 -18.291 1.00 95.81 227 TRP A CA 1
ATOM 1794 C C . TRP A 1 227 ? 12.854 -5.038 -17.778 1.00 95.81 227 TRP A C 1
ATOM 1796 O O . TRP A 1 227 ? 12.647 -5.175 -16.573 1.00 95.81 227 TRP A O 1
ATOM 1806 N N . ARG A 1 228 ? 12.493 -5.970 -18.662 1.00 96.00 228 ARG A N 1
ATOM 1807 C CA . ARG A 1 228 ? 11.930 -7.258 -18.259 1.00 96.00 228 ARG A CA 1
ATOM 1808 C C . ARG A 1 228 ? 12.893 -8.015 -17.342 1.00 96.00 228 ARG A C 1
ATOM 1810 O O . ARG A 1 228 ? 12.471 -8.500 -16.296 1.00 96.00 228 ARG A O 1
ATOM 1817 N N . ASN A 1 229 ? 14.175 -8.095 -17.703 1.00 97.00 229 ASN A N 1
ATOM 1818 C CA . ASN A 1 229 ? 15.189 -8.742 -16.869 1.00 97.00 229 ASN A CA 1
ATOM 1819 C C . ASN A 1 229 ? 15.372 -8.007 -15.534 1.00 97.00 229 ASN A C 1
ATOM 1821 O O . ASN A 1 229 ? 15.512 -8.661 -14.502 1.00 97.00 229 ASN A O 1
ATOM 1825 N N . ARG A 1 230 ? 15.317 -6.667 -15.535 1.00 96.69 230 ARG A N 1
ATOM 1826 C CA . ARG A 1 230 ? 15.399 -5.853 -14.314 1.00 96.69 230 ARG A CA 1
ATOM 1827 C C . ARG A 1 230 ? 14.237 -6.136 -13.361 1.00 96.69 230 ARG A C 1
ATOM 1829 O O . ARG A 1 230 ? 14.478 -6.436 -12.195 1.00 96.69 230 ARG A O 1
ATOM 1836 N N . VAL A 1 231 ? 13.002 -6.136 -13.870 1.00 96.19 231 VAL A N 1
ATOM 1837 C CA . VAL A 1 231 ? 11.786 -6.480 -13.109 1.00 96.19 231 VAL A CA 1
ATOM 1838 C C . VAL A 1 231 ? 11.870 -7.896 -12.537 1.00 96.19 231 VAL A C 1
ATOM 1840 O O . VAL A 1 231 ? 11.565 -8.101 -11.364 1.00 96.19 231 VAL A O 1
ATOM 1843 N N . ILE A 1 232 ? 12.333 -8.869 -13.329 1.00 96.94 232 ILE A N 1
ATOM 1844 C CA . ILE A 1 232 ? 12.517 -10.253 -12.865 1.00 96.94 232 ILE A CA 1
ATOM 1845 C C . ILE A 1 232 ? 13.572 -10.335 -11.758 1.00 96.94 232 ILE A C 1
ATOM 1847 O O . ILE A 1 232 ? 13.338 -10.994 -10.744 1.00 96.94 232 ILE A O 1
ATOM 1851 N N . GLY A 1 233 ? 14.712 -9.664 -11.937 1.00 97.62 233 GLY A N 1
ATOM 1852 C CA . GLY A 1 233 ? 15.797 -9.639 -10.958 1.00 97.62 233 GLY A CA 1
ATOM 1853 C C . GLY A 1 233 ? 15.347 -9.060 -9.618 1.00 97.62 233 GLY A C 1
ATOM 1854 O O . GLY A 1 233 ? 15.506 -9.707 -8.583 1.00 97.62 233 GLY A O 1
ATOM 1855 N N . VAL A 1 234 ? 14.702 -7.893 -9.653 1.00 97.25 234 VAL A N 1
ATOM 1856 C CA . VAL A 1 234 ? 14.119 -7.241 -8.472 1.00 97.25 234 VAL A CA 1
ATOM 1857 C C . VAL A 1 234 ? 13.057 -8.118 -7.813 1.00 97.25 234 VAL A C 1
ATOM 1859 O O . VAL A 1 234 ? 13.069 -8.303 -6.598 1.00 97.25 234 VAL A O 1
ATOM 1862 N N . GLY A 1 235 ? 12.170 -8.716 -8.604 1.00 96.81 235 GLY A N 1
ATOM 1863 C CA . GLY A 1 235 ? 11.168 -9.650 -8.108 1.00 96.81 235 GLY A CA 1
ATOM 1864 C C . GLY A 1 235 ? 11.771 -10.850 -7.373 1.00 96.81 235 GLY A C 1
ATOM 1865 O O . GLY A 1 235 ? 11.264 -11.270 -6.333 1.00 96.81 235 GLY A O 1
ATOM 1866 N N . GLY A 1 236 ? 12.891 -11.376 -7.879 1.00 97.25 236 GLY A N 1
ATOM 1867 C CA . GLY A 1 236 ? 13.682 -12.403 -7.202 1.00 97.25 236 GLY A CA 1
ATOM 1868 C C . GLY A 1 236 ? 14.246 -11.917 -5.867 1.00 97.25 236 GLY A C 1
ATOM 1869 O O . GLY A 1 236 ? 14.071 -12.591 -4.854 1.00 97.25 236 GLY A O 1
ATOM 1870 N N . GLN A 1 237 ? 14.847 -10.725 -5.839 1.00 97.94 237 GLN A N 1
ATOM 1871 C CA . GLN A 1 237 ? 15.359 -10.120 -4.605 1.00 97.94 237 GLN A CA 1
ATOM 1872 C C . GLN A 1 237 ? 14.251 -9.912 -3.564 1.00 97.94 237 GLN A C 1
ATOM 1874 O O . GLN A 1 237 ? 14.457 -10.232 -2.399 1.00 97.94 237 GLN A O 1
ATOM 1879 N N . LEU A 1 238 ? 13.068 -9.441 -3.973 1.00 96.94 238 LEU A N 1
ATOM 1880 C CA . LEU A 1 238 ? 11.914 -9.248 -3.089 1.00 96.94 238 LEU A CA 1
ATOM 1881 C C . LEU A 1 238 ? 11.422 -10.561 -2.470 1.00 96.94 238 LEU A C 1
ATOM 1883 O O . LEU A 1 238 ? 11.126 -10.598 -1.275 1.00 96.94 238 LEU A O 1
ATOM 1887 N N . ARG A 1 239 ? 11.372 -11.648 -3.250 1.00 95.00 239 ARG A N 1
ATOM 1888 C CA . ARG A 1 239 ? 11.036 -12.982 -2.723 1.00 95.00 239 ARG A CA 1
ATOM 1889 C C . ARG A 1 239 ? 12.081 -13.489 -1.733 1.00 95.00 239 ARG A C 1
ATOM 1891 O O . ARG A 1 239 ? 11.715 -14.060 -0.714 1.00 95.00 239 ARG A O 1
ATOM 1898 N N . GLU A 1 240 ? 13.364 -13.217 -1.960 1.00 96.56 240 GLU A N 1
ATOM 1899 C CA . GLU A 1 240 ? 14.417 -13.548 -0.991 1.00 96.56 240 GLU A CA 1
ATOM 1900 C C . GLU A 1 240 ? 14.240 -12.824 0.352 1.00 96.56 240 GLU A C 1
ATOM 1902 O O . GLU A 1 240 ? 14.638 -13.352 1.394 1.00 96.56 240 GLU A O 1
ATOM 1907 N N . LEU A 1 241 ? 13.609 -11.643 0.364 1.00 97.50 241 LEU A N 1
ATOM 1908 C CA . LEU A 1 241 ? 13.333 -10.922 1.607 1.00 97.50 241 LEU A CA 1
ATOM 1909 C C . LEU A 1 241 ? 12.285 -11.617 2.484 1.00 97.50 241 LEU A C 1
ATOM 1911 O O . LEU A 1 241 ? 12.253 -11.362 3.687 1.00 97.50 241 LEU A O 1
ATOM 1915 N N . GLU A 1 242 ? 11.477 -12.533 1.938 1.00 95.25 242 GLU A N 1
ATOM 1916 C CA . GLU A 1 242 ? 10.479 -13.302 2.697 1.00 95.25 242 GLU A CA 1
ATOM 1917 C C . GLU A 1 242 ? 11.092 -14.088 3.864 1.00 95.25 242 GLU A C 1
ATOM 1919 O O . GLU A 1 242 ? 10.416 -14.349 4.855 1.00 95.25 242 GLU A O 1
ATOM 1924 N N . ARG A 1 243 ? 12.393 -14.407 3.818 1.00 95.75 243 ARG A N 1
ATOM 1925 C CA . ARG A 1 243 ? 13.107 -15.025 4.951 1.00 95.75 243 ARG A CA 1
ATOM 1926 C C . ARG A 1 243 ? 13.097 -14.162 6.219 1.00 95.75 243 ARG A C 1
ATOM 1928 O O . ARG A 1 243 ? 13.205 -14.697 7.322 1.00 95.75 243 ARG A O 1
ATOM 1935 N N . HIS A 1 244 ? 12.959 -12.844 6.070 1.00 97.12 244 HIS A N 1
ATOM 1936 C CA . HIS A 1 244 ? 12.856 -11.887 7.174 1.00 97.12 244 HIS A CA 1
ATOM 1937 C C . HIS A 1 244 ? 11.435 -11.797 7.752 1.00 97.12 244 HIS A C 1
ATOM 1939 O O . HIS A 1 244 ? 11.225 -11.082 8.728 1.00 97.12 244 HIS A O 1
ATOM 1945 N N . SER A 1 245 ? 10.478 -12.536 7.184 1.00 95.56 245 SER A N 1
ATOM 1946 C CA . SER A 1 245 ? 9.091 -12.613 7.630 1.00 95.56 245 SER A CA 1
ATOM 1947 C C . SER A 1 245 ? 8.802 -13.978 8.257 1.00 95.56 245 SER A C 1
ATOM 1949 O O . SER A 1 245 ? 9.035 -15.021 7.643 1.00 95.56 245 SER A O 1
ATOM 1951 N N . GLU A 1 246 ? 8.297 -14.009 9.492 1.00 93.38 246 GLU A N 1
ATOM 1952 C CA . GLU A 1 246 ? 7.838 -15.266 10.099 1.00 93.38 246 GLU A CA 1
ATOM 1953 C C . GLU A 1 246 ? 6.547 -15.735 9.415 1.00 93.38 246 GLU A C 1
ATOM 1955 O O . GLU A 1 246 ? 6.390 -16.934 9.178 1.00 93.38 246 GLU A O 1
ATOM 1960 N N . VAL A 1 247 ? 5.664 -14.803 9.032 1.00 92.19 247 VAL A N 1
ATOM 1961 C CA . VAL A 1 247 ? 4.446 -15.096 8.257 1.00 92.19 247 VAL A CA 1
ATOM 1962 C C . VAL A 1 247 ? 4.775 -15.847 6.963 1.00 92.19 247 VAL A C 1
ATOM 1964 O O . VAL A 1 247 ? 4.283 -16.960 6.755 1.00 92.19 247 VAL A O 1
ATOM 1967 N N . TYR A 1 248 ? 5.628 -15.285 6.102 1.00 92.88 248 TYR A N 1
ATOM 1968 C CA . TYR A 1 248 ? 5.970 -15.923 4.831 1.00 92.88 248 TYR A CA 1
ATOM 1969 C C . TYR A 1 248 ? 6.748 -17.219 5.027 1.00 92.88 248 TYR A C 1
ATOM 1971 O O . TYR A 1 248 ? 6.460 -18.196 4.335 1.00 92.88 248 TYR A O 1
ATOM 1979 N N . ARG A 1 249 ? 7.673 -17.291 5.997 1.00 91.56 249 ARG A N 1
ATOM 1980 C CA . ARG A 1 249 ? 8.378 -18.549 6.296 1.00 91.56 249 ARG A CA 1
ATOM 1981 C C . ARG A 1 249 ? 7.410 -19.682 6.635 1.00 91.56 249 ARG A C 1
ATOM 1983 O O . ARG A 1 249 ? 7.586 -20.784 6.120 1.00 91.56 249 ARG A O 1
ATOM 1990 N N . ARG A 1 250 ? 6.360 -19.426 7.424 1.00 88.94 250 ARG A N 1
ATOM 1991 C CA . ARG A 1 250 ? 5.336 -20.445 7.719 1.00 88.94 250 ARG A CA 1
ATOM 1992 C C . ARG A 1 250 ? 4.470 -20.787 6.517 1.00 88.94 250 ARG A C 1
ATOM 1994 O O . ARG A 1 250 ? 4.212 -21.964 6.280 1.00 88.94 250 ARG A O 1
ATOM 2001 N N . LEU A 1 251 ? 4.033 -19.787 5.751 1.00 86.56 251 LEU A N 1
ATOM 2002 C CA . LEU A 1 251 ? 3.252 -20.027 4.535 1.00 86.56 251 LEU A CA 1
ATOM 2003 C C . LEU A 1 251 ? 4.030 -20.887 3.535 1.00 86.56 251 LEU A C 1
ATOM 2005 O O . LEU A 1 251 ? 3.470 -21.825 2.976 1.00 86.56 251 LEU A O 1
ATOM 2009 N N . ASN A 1 252 ? 5.324 -20.616 3.364 1.00 86.38 252 ASN A N 1
ATOM 2010 C CA . ASN A 1 252 ? 6.195 -21.372 2.472 1.00 86.38 252 ASN A CA 1
ATOM 2011 C C . ASN A 1 252 ? 6.518 -22.773 3.012 1.00 86.38 252 ASN A C 1
ATOM 2013 O O . ASN A 1 252 ? 6.561 -23.712 2.225 1.00 86.38 252 ASN A O 1
ATOM 2017 N N . ALA A 1 253 ? 6.671 -22.947 4.329 1.00 84.81 253 ALA A N 1
ATOM 2018 C CA . ALA A 1 253 ? 6.844 -24.270 4.940 1.00 84.81 253 ALA A CA 1
ATOM 2019 C C . ALA A 1 253 ? 5.616 -25.181 4.748 1.00 84.81 253 ALA A C 1
ATOM 2021 O O . ALA A 1 253 ? 5.756 -26.397 4.657 1.00 84.81 253 ALA A O 1
ATOM 2022 N N . ASN A 1 254 ? 4.424 -24.586 4.656 1.00 79.69 254 ASN A N 1
ATOM 2023 C CA . ASN A 1 254 ? 3.165 -25.297 4.442 1.00 79.69 254 ASN A CA 1
ATOM 2024 C C . ASN A 1 254 ? 2.778 -25.426 2.958 1.00 79.69 254 ASN A C 1
ATOM 2026 O O . ASN A 1 254 ? 1.741 -26.020 2.653 1.00 79.69 254 ASN A O 1
ATOM 2030 N N . ARG A 1 255 ? 3.568 -24.875 2.022 1.00 76.06 255 ARG A N 1
ATOM 2031 C CA . ARG A 1 255 ? 3.310 -25.071 0.592 1.00 76.06 255 ARG A CA 1
ATOM 2032 C C . ARG A 1 255 ? 3.661 -26.512 0.217 1.00 76.06 255 ARG A C 1
ATOM 2034 O O . ARG A 1 255 ? 4.768 -26.959 0.515 1.00 76.06 255 ARG A O 1
ATOM 2041 N N . PRO A 1 256 ? 2.757 -27.245 -0.458 1.00 68.38 256 PRO A N 1
ATOM 2042 C CA . PRO A 1 256 ? 3.118 -28.539 -1.012 1.00 68.38 256 PRO A CA 1
ATOM 2043 C C . PRO A 1 256 ? 4.301 -28.360 -1.977 1.00 68.38 256 PRO A C 1
ATOM 2045 O O . PRO A 1 256 ? 4.370 -27.330 -2.661 1.00 68.38 256 PRO A O 1
ATOM 2048 N N . PRO A 1 257 ? 5.236 -29.328 -2.043 1.00 62.97 257 PRO A N 1
ATOM 2049 C CA . PRO A 1 257 ? 6.333 -29.263 -2.996 1.00 62.97 257 PRO A CA 1
ATOM 2050 C C . PRO A 1 257 ? 5.766 -29.073 -4.408 1.00 62.97 257 PRO A C 1
ATOM 2052 O O . PRO A 1 257 ? 4.695 -29.621 -4.704 1.00 62.97 257 PRO A O 1
ATOM 2055 N N . PRO A 1 258 ? 6.441 -28.295 -5.275 1.00 54.47 258 PRO A N 1
ATOM 2056 C CA . PRO A 1 258 ? 5.985 -28.108 -6.641 1.00 54.47 258 PRO A CA 1
ATOM 2057 C C . PRO A 1 258 ? 5.802 -29.486 -7.272 1.00 54.47 258 PRO A C 1
ATOM 2059 O O . PRO A 1 258 ? 6.743 -30.279 -7.333 1.00 54.47 258 PRO A O 1
ATOM 2062 N N . GLN A 1 259 ? 4.571 -29.793 -7.686 1.00 47.00 259 GLN A N 1
ATOM 2063 C CA . GLN A 1 259 ? 4.311 -30.985 -8.479 1.00 47.00 259 GLN A CA 1
ATOM 2064 C C . GLN A 1 259 ? 5.146 -30.828 -9.747 1.00 47.00 259 GLN A C 1
ATOM 2066 O O . GLN A 1 259 ? 4.940 -29.871 -10.496 1.00 47.00 259 GLN A O 1
ATOM 2071 N N . GLY A 1 260 ? 6.154 -31.691 -9.905 1.00 51.81 260 GLY A N 1
ATOM 2072 C CA . GLY A 1 260 ? 7.075 -31.639 -11.034 1.00 51.81 260 GLY A CA 1
ATOM 2073 C C . GLY A 1 260 ? 6.289 -31.540 -12.337 1.00 51.81 260 GLY A C 1
ATOM 2074 O O . GLY A 1 260 ? 5.386 -32.344 -12.571 1.00 51.81 260 GLY A O 1
ATOM 2075 N N . ARG A 1 261 ? 6.593 -30.509 -13.127 1.00 40.00 261 ARG A N 1
ATOM 2076 C CA . ARG A 1 261 ? 6.193 -30.435 -14.532 1.00 40.00 261 ARG A CA 1
ATOM 2077 C C . ARG A 1 261 ? 7.240 -31.133 -15.378 1.00 40.00 261 ARG A C 1
ATOM 2079 O O . ARG A 1 261 ? 8.436 -30.956 -15.055 1.00 40.00 261 ARG A O 1
#

Solvent-accessible surface area (backbone atoms only — not comparable to full-atom values): 14306 Å² total; per-residue (Å²): 94,79,48,68,49,88,97,49,62,40,37,36,39,50,39,90,35,40,69,61,40,40,67,44,39,45,59,56,46,34,22,68,72,74,41,70,78,45,71,65,56,73,85,58,48,65,75,72,53,95,70,79,57,64,53,48,69,42,49,34,60,57,55,19,49,47,59,19,43,24,56,74,70,70,50,82,71,52,76,50,34,47,50,50,52,50,51,34,42,76,70,51,49,32,43,82,54,94,75,35,40,40,48,71,52,86,56,20,17,39,27,36,35,27,58,101,43,68,68,56,52,52,30,34,48,40,51,32,50,44,61,48,32,64,61,28,31,52,51,45,45,49,53,53,71,66,49,56,70,68,57,49,55,50,53,52,49,54,55,40,62,75,71,47,93,73,61,46,90,86,31,64,64,55,45,33,51,52,48,49,34,51,36,44,48,35,67,54,35,62,70,62,49,43,49,53,45,21,49,52,26,69,73,41,48,94,88,41,83,50,31,78,50,40,90,50,36,39,94,69,32,41,60,29,72,68,51,46,50,50,50,50,52,51,15,51,53,49,53,62,46,36,76,51,24,72,68,48,45,51,55,57,70,70,48,76,76,80,77,84,126

Mean predicted aligned error: 5.19 Å

pLDDT: mean 89.68, std 9.96, range [40.0, 98.25]

Radius of gyration: 19.25 Å; Cα contacts (8 Å, |Δi|>4): 345; chains: 1; bounding box: 44×48×56 Å

Sequence (261 aa):
MTLKFEGYPIYALKFADLATQDLAGDRLSVFAEVRKGVVLPDGELRKIFPGYSAGKDFRMATVAAFFTAATMQGVILNVLEQRLLSALTQSKLLLSQKDAYTTSQKDAALISVAVPRPDILEHEFNHAVYFTEEPYRTACIGLWNSLDRGDREVFESLMIAYGFAYNFAEDPDLAAREFVAFFRATDILLSDYLPSIGRDVAASKPGDALYRLRPYFAADWRLTQEWRNRVIGVGGQLRELERHSEVYRRLNANRPPPQGR

Foldseek 3Di:
DWDDDPPFLEIEAEAQAQVLCCLQPQQLCCCVAVPPLDRDAPVVSCVPDVDTDQKDKDFLQSVQSNQLSCLVVVPDRDPSNVVVVVVCVVVQQWDDDPSGIDGPDDQHMYMYGHDPDVLNVQLRVLLRLLSRFPLLVVLLLVLLVPDDPVVLVLLVLLLVLLPDPGDCVVPVSVSSSNSLSQLLVVVCNQPPRQLVLLVVCLVDDPPDSSVVCVVQADPNSHGDPVVNVVSVVSSVSSPVSLVSTPVSVVVVVPDDDPPDD

Nearest PDB structures (foldseek):
  6eb6-assembly1_A  TM=2.314E-01  e=9.404E-01  Homo sapiens
  4d5t-assembly7_G  TM=2.363E-01  e=6.785E+00  Vaccinia virus Western Reserve
  4s0o-assembly1_B  TM=2.215E-01  e=9.764E+00  Homo sapiens